Protein AF-A0ABD3G158-F1 (afdb_monomer_lite)

pLDDT: mean 76.37, std 16.85, range [34.81, 96.62]

Secondary structure (DSSP, 8-state):
-HHHHHHHHHHHHHHHHHHHHHHHHHHHHHHHHHHHHHHHHHHHHHHHHHHHHHHHHHHHHHHHHHHHHHHHHHH---SS--------------HHHHHHHHHHHHHHHHHHHHHHHHHHHHHHHHHHHHHTTTTTSPSSSEEEEEEE-SSSS--EEEEEEE---SS-HHHHHHHHHHHHT-GGGSEEEEEETT-S-TTT--EEEEEPP---TT-

Foldseek 3Di:
DVVVVVVVVVVVVVVVVVVVVVVVVVVVVVVVVVVVVVVVVVVVVVVVVVVVVVVVVVVVVVVVVVVVVVVVLVPPDDPDDDDDDDDDDDDPDDPVVVVVVVVVVVLVVVVVVVVVCVVVVVVVVVVVCVVVVVVVDDAAWDKDWDFDDDPPDDTDIDIDTDHDDPDDPVVVLVVVVVVVVDPVVFAPKDWDDPDPCPPNDTDIDGDDDDDDPVD

Radius of gyration: 40.44 Å; chains: 1; bounding box: 60×106×121 Å

Sequence (215 aa):
MERELTQRVQELIDSRQGAKTSVRTDLTLSKSFWQDLAAQQQEHRRSSEEEQKRLIAAVQSQTLYIDNLCNVLRVQPESFTSDTSPTRCTSVQPRDNLKWLRLKTSDASLYKEYLKEVNDSYARVDQVFAECGMNVMPSGAASSLRRLNSDGGMEYIQYVHKILQPFSFEDTCRNVWETAKLPHRHIDREVYEAVSDWGNSIAFKFRIKKTLATG

Organism: NCBI:txid2107226

Structure (mmCIF, N/CA/C/O backbone):
data_AF-A0ABD3G158-F1
#
_entry.id   AF-A0ABD3G158-F1
#
loop_
_atom_site.group_PDB
_atom_site.id
_atom_site.type_symbol
_atom_site.label_atom_id
_atom_site.label_alt_id
_atom_site.label_comp_id
_atom_site.label_asym_id
_atom_site.label_entity_id
_atom_site.label_seq_id
_atom_site.pdbx_PDB_ins_code
_atom_site.Cartn_x
_atom_site.Cartn_y
_atom_site.Cartn_z
_atom_site.occupancy
_atom_site.B_iso_or_equiv
_atom_site.auth_seq_id
_atom_site.auth_comp_id
_atom_site.auth_asym_id
_atom_site.auth_atom_id
_atom_site.pdbx_PDB_model_num
ATOM 1 N N . MET A 1 1 ? -9.614 63.254 81.512 1.00 53.41 1 MET A N 1
ATOM 2 C CA . MET A 1 1 ? -8.726 62.082 81.388 1.00 53.41 1 MET A CA 1
ATOM 3 C C . MET A 1 1 ? -9.514 60.772 81.311 1.00 53.41 1 MET A C 1
ATOM 5 O O . MET A 1 1 ? -9.293 60.024 80.374 1.00 53.41 1 MET A O 1
ATOM 9 N N . GLU A 1 2 ? -10.490 60.509 82.192 1.00 57.28 2 GLU A N 1
ATOM 10 C CA . GLU A 1 2 ? -11.287 59.2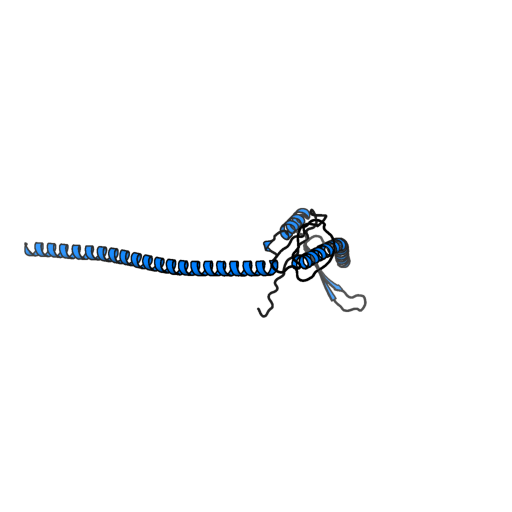60 82.126 1.00 57.28 2 GLU A CA 1
ATOM 11 C C . GLU A 1 2 ? -12.150 59.116 80.859 1.00 57.28 2 GLU A C 1
ATOM 13 O O . GLU A 1 2 ? -12.211 58.031 80.290 1.00 57.28 2 GLU A O 1
ATOM 18 N N . ARG A 1 3 ? -12.750 60.208 80.355 1.00 64.69 3 ARG A N 1
ATOM 19 C CA . ARG A 1 3 ? -13.607 60.160 79.151 1.00 64.69 3 ARG A CA 1
ATOM 20 C C . ARG A 1 3 ? -12.861 59.756 77.872 1.00 64.69 3 ARG A C 1
ATOM 22 O O . ARG A 1 3 ? -13.403 59.006 77.065 1.00 64.69 3 ARG A O 1
ATOM 29 N N . GLU A 1 4 ? -11.618 60.205 77.707 1.00 71.00 4 GLU A N 1
ATOM 30 C CA . GLU A 1 4 ? -10.781 59.841 76.550 1.00 71.00 4 GLU A CA 1
ATOM 31 C C . GLU A 1 4 ? -10.350 58.373 76.597 1.00 71.00 4 GLU A C 1
ATOM 33 O O . GLU A 1 4 ? -10.292 57.706 75.566 1.00 71.00 4 GLU A O 1
ATOM 38 N N . LEU A 1 5 ? -10.092 57.848 77.798 1.00 69.06 5 LEU A N 1
ATOM 39 C CA . LEU A 1 5 ? -9.731 56.445 77.988 1.00 69.06 5 LEU A CA 1
ATOM 40 C C . LEU A 1 5 ? -10.908 55.525 77.660 1.00 69.06 5 LEU A C 1
ATOM 42 O O . LEU A 1 5 ? -10.727 54.544 76.941 1.00 69.06 5 LEU A O 1
ATOM 46 N N . THR A 1 6 ? -12.123 55.868 78.095 1.00 79.38 6 THR A N 1
ATOM 47 C CA . THR A 1 6 ? -13.327 55.111 77.717 1.00 79.38 6 THR A CA 1
ATOM 48 C C . THR A 1 6 ? -13.606 55.163 76.217 1.00 79.38 6 THR A C 1
ATOM 50 O O . THR A 1 6 ? -13.984 54.147 75.642 1.00 79.38 6 THR A O 1
ATOM 53 N N . GLN A 1 7 ? -13.357 56.301 75.560 1.00 81.06 7 GLN A N 1
ATOM 54 C CA . GLN A 1 7 ? -13.555 56.430 74.115 1.00 81.06 7 GLN A CA 1
ATOM 55 C C . GLN A 1 7 ? -12.572 55.555 73.324 1.00 81.06 7 GLN A C 1
ATOM 57 O O . GLN A 1 7 ? -12.985 54.822 72.430 1.00 81.06 7 GLN A O 1
ATOM 62 N N . ARG A 1 8 ? -11.288 55.540 73.709 1.00 75.31 8 ARG A N 1
ATOM 63 C CA . ARG A 1 8 ? -10.284 54.685 73.054 1.00 75.31 8 ARG A CA 1
ATOM 64 C C . ARG A 1 8 ? -10.494 53.198 73.298 1.00 75.31 8 ARG A C 1
ATOM 66 O O . ARG A 1 8 ? -10.218 52.388 72.416 1.00 75.31 8 ARG A O 1
ATOM 73 N N . VAL A 1 9 ? -10.981 52.824 74.479 1.00 77.31 9 VAL A N 1
ATOM 74 C CA . VAL A 1 9 ? -11.344 51.429 74.757 1.00 77.31 9 VAL A CA 1
ATOM 75 C C . VAL A 1 9 ? -12.528 51.005 73.887 1.00 77.31 9 VAL A C 1
ATOM 77 O O . VAL A 1 9 ? -12.491 49.907 73.334 1.00 77.31 9 VAL A O 1
ATOM 80 N N . GLN A 1 10 ? -13.524 51.874 73.693 1.00 79.19 10 GLN A N 1
ATOM 81 C CA . GLN A 1 10 ? -14.670 51.571 72.837 1.00 79.19 10 GLN A CA 1
ATOM 82 C C . GLN A 1 10 ? -14.268 51.430 71.358 1.00 79.19 10 GLN A C 1
ATOM 84 O O . GLN A 1 10 ? -14.601 50.426 70.736 1.00 79.19 10 GLN A O 1
ATOM 89 N N . GLU A 1 11 ? -13.446 52.340 70.827 1.00 77.12 11 GLU A N 1
ATOM 90 C CA . GLU A 1 11 ? -12.925 52.251 69.450 1.00 77.12 11 GLU A CA 1
ATOM 91 C C . GLU A 1 11 ? -12.114 50.965 69.201 1.00 77.12 11 GLU A C 1
ATOM 93 O O . GLU A 1 11 ? -12.220 50.340 68.141 1.00 77.12 11 GLU A O 1
ATOM 98 N N . LEU A 1 12 ? -11.326 50.520 70.188 1.00 73.44 12 LEU A N 1
ATOM 99 C CA . LEU A 1 12 ? -10.569 49.267 70.099 1.00 73.44 12 LEU A CA 1
ATOM 100 C C . LEU A 1 12 ? -11.470 48.026 70.149 1.00 73.44 12 LEU A C 1
ATOM 102 O O . LEU A 1 12 ? -11.167 47.022 69.497 1.00 73.44 12 LEU A O 1
ATOM 106 N N . ILE A 1 13 ? -12.568 48.073 70.907 1.00 74.81 13 ILE A N 1
ATOM 107 C CA . ILE A 1 13 ? -13.558 46.990 70.959 1.00 74.81 13 ILE A CA 1
ATOM 108 C C . ILE A 1 13 ? -14.296 46.886 69.620 1.00 74.81 13 ILE A C 1
ATOM 110 O O . ILE A 1 13 ? -14.388 45.782 69.072 1.00 74.81 13 ILE A O 1
ATOM 114 N N . ASP A 1 14 ? -14.722 48.017 69.059 1.00 70.12 14 ASP A N 1
ATOM 115 C CA . ASP A 1 14 ? -15.466 48.077 67.799 1.00 70.12 14 ASP A CA 1
ATOM 116 C C . ASP A 1 14 ? -14.586 47.631 66.611 1.00 70.12 14 ASP A C 1
ATOM 118 O O . ASP A 1 14 ? -14.995 46.793 65.801 1.00 70.12 14 ASP A O 1
ATOM 122 N N . SER A 1 15 ? -13.319 48.065 66.567 1.00 63.59 15 SER A N 1
ATOM 123 C CA . SER A 1 15 ? -12.333 47.630 65.560 1.00 63.59 15 SER A CA 1
ATOM 124 C C . SER A 1 15 ? -12.040 46.121 65.634 1.00 63.59 15 SER A C 1
ATOM 126 O O . SER A 1 15 ? -11.995 45.416 64.618 1.00 63.59 15 SER A O 1
ATOM 128 N N . ARG A 1 16 ? -11.926 45.568 66.850 1.00 63.56 16 ARG A N 1
ATOM 129 C CA . ARG A 1 16 ? -11.689 44.130 67.064 1.00 63.56 16 ARG A CA 1
ATOM 130 C C . ARG A 1 16 ? -12.906 43.273 66.706 1.00 63.56 16 ARG A C 1
ATOM 132 O O . ARG A 1 16 ? -12.726 42.136 66.260 1.00 63.56 16 ARG A O 1
ATOM 139 N N . GLN A 1 17 ? -14.125 43.770 66.915 1.00 62.84 17 GLN A N 1
ATOM 140 C CA . GLN A 1 17 ? -15.354 43.070 66.529 1.00 62.84 17 GLN A CA 1
ATOM 141 C C . GLN A 1 17 ? -15.576 43.101 65.011 1.00 62.84 17 GLN A C 1
ATOM 143 O O . GLN A 1 17 ? -15.921 42.057 64.450 1.00 62.84 17 GLN A O 1
ATOM 148 N N . GLY A 1 18 ? -15.279 44.219 64.337 1.00 58.66 18 GLY A N 1
ATOM 149 C CA . GLY A 1 18 ? -15.337 44.345 62.873 1.00 58.66 18 GLY A CA 1
ATOM 150 C C . GLY A 1 18 ? -14.325 43.458 62.130 1.00 58.66 18 GLY A C 1
ATOM 151 O O . GLY A 1 18 ? -14.670 42.771 61.168 1.00 58.66 18 GLY A O 1
ATOM 152 N N . ALA A 1 19 ? -13.082 43.367 62.617 1.00 55.94 19 ALA A N 1
ATOM 153 C CA . ALA A 1 19 ? -12.057 42.519 61.993 1.00 55.94 19 ALA A CA 1
ATOM 154 C C . ALA A 1 19 ? -12.346 41.010 62.148 1.00 55.94 19 ALA A C 1
ATOM 156 O O . ALA A 1 19 ? -12.113 40.221 61.232 1.00 55.94 19 ALA A O 1
ATOM 157 N N . LYS A 1 20 ? -12.896 40.588 63.296 1.00 54.38 20 LYS A N 1
ATOM 158 C CA . LYS A 1 20 ? -13.243 39.176 63.550 1.00 54.38 20 LYS A CA 1
ATOM 159 C C . LYS A 1 20 ? -14.497 38.713 62.809 1.00 54.38 20 LYS A C 1
ATOM 161 O O . LYS A 1 20 ? -14.610 37.523 62.519 1.00 54.38 20 LYS A O 1
ATOM 166 N N . THR A 1 21 ? -15.438 39.612 62.528 1.00 56.03 21 THR A N 1
ATOM 167 C CA . THR A 1 21 ? -16.643 39.297 61.743 1.00 56.03 21 THR A CA 1
ATOM 168 C C . THR A 1 21 ? -16.316 39.127 60.262 1.00 56.03 21 THR A C 1
ATOM 170 O O . THR A 1 21 ? -16.821 38.185 59.656 1.00 56.03 21 THR A O 1
ATOM 173 N N . SER A 1 22 ? -15.399 39.925 59.705 1.00 58.31 22 SER A N 1
ATOM 174 C CA . SER A 1 22 ? -14.919 39.763 58.321 1.00 58.31 22 SER A CA 1
ATOM 175 C C . SER A 1 22 ? -14.236 38.402 58.082 1.00 58.31 22 SER A C 1
ATOM 177 O O . SER A 1 22 ? -14.650 37.636 57.220 1.00 58.31 22 SER A O 1
ATOM 179 N N . VAL A 1 23 ? -13.288 37.997 58.936 1.00 58.28 23 VAL A N 1
ATOM 180 C CA . VAL A 1 23 ? -12.611 36.686 58.790 1.00 58.28 23 VAL A CA 1
ATOM 181 C C . VAL A 1 23 ? -13.569 35.505 59.007 1.00 58.28 23 VAL A C 1
ATOM 183 O O . VAL A 1 23 ? -13.456 34.475 58.345 1.00 58.28 23 VAL A O 1
ATOM 186 N N . ARG A 1 24 ? -14.543 35.634 59.923 1.00 58.34 24 ARG A N 1
ATOM 187 C CA . ARG A 1 24 ? -15.579 34.605 60.118 1.00 58.34 24 ARG A CA 1
ATOM 188 C C . ARG A 1 24 ? -16.510 34.489 58.919 1.00 58.34 24 ARG A C 1
ATOM 190 O O . ARG A 1 24 ? -16.852 33.366 58.569 1.00 58.34 24 ARG A O 1
ATOM 197 N N . THR A 1 25 ? -16.911 35.612 58.328 1.00 60.16 25 THR A N 1
ATOM 198 C CA . THR A 1 25 ? -17.798 35.625 57.160 1.00 60.16 25 THR A CA 1
ATOM 199 C C . THR A 1 25 ? -17.103 35.026 55.943 1.00 60.16 25 THR A C 1
ATOM 201 O O . THR A 1 25 ? -17.682 34.148 55.312 1.00 60.16 25 THR A O 1
ATOM 204 N N . ASP A 1 26 ? -15.837 35.364 55.701 1.00 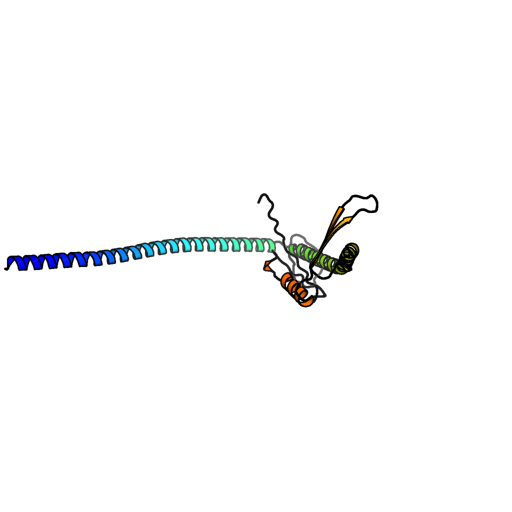61.22 26 ASP A N 1
ATOM 205 C CA . ASP A 1 26 ? -15.032 34.804 54.606 1.00 61.22 26 ASP A CA 1
ATOM 206 C C . ASP A 1 26 ? -14.821 33.280 54.751 1.00 61.22 26 ASP A C 1
ATOM 208 O O . ASP A 1 26 ? -15.017 32.505 53.814 1.00 61.22 26 ASP A O 1
ATOM 212 N N . LEU A 1 27 ? -14.560 32.800 55.976 1.00 61.44 27 LEU A N 1
ATOM 213 C CA . LEU A 1 27 ? -14.455 31.363 56.254 1.00 61.44 27 LEU A CA 1
ATOM 214 C C . LEU A 1 27 ? -15.802 30.630 56.094 1.00 61.44 27 LEU A C 1
ATOM 216 O O . LEU A 1 27 ? -15.839 29.502 55.601 1.00 61.44 27 LEU A O 1
ATOM 220 N N . THR A 1 28 ? -16.918 31.245 56.505 1.00 65.62 28 THR A N 1
ATOM 221 C CA . THR A 1 28 ? -18.255 30.661 56.303 1.00 65.62 28 THR A CA 1
ATOM 222 C C . THR A 1 28 ? -18.676 30.659 54.838 1.00 65.62 28 THR A C 1
ATOM 224 O O . THR A 1 28 ? -19.269 29.672 54.412 1.00 65.62 28 THR A O 1
ATOM 227 N N . LEU A 1 29 ? -18.320 31.696 54.071 1.00 69.75 29 LEU A N 1
ATOM 228 C CA . LEU A 1 29 ? -18.567 31.789 52.629 1.00 69.75 29 LEU A CA 1
ATOM 229 C C . LEU A 1 29 ? -17.734 30.758 51.857 1.00 69.75 29 LEU A C 1
ATOM 231 O O . LEU A 1 29 ? -18.247 30.085 50.967 1.00 69.75 29 LEU A O 1
ATOM 235 N N . SER A 1 30 ? -16.473 30.561 52.253 1.00 75.31 30 SER A N 1
ATOM 236 C CA . SER A 1 30 ? -15.611 29.501 51.720 1.00 75.31 30 SER A CA 1
ATOM 237 C C . SER A 1 30 ? -16.177 28.108 52.023 1.00 75.31 30 SER A C 1
ATOM 239 O O . SER A 1 30 ? -16.260 27.257 51.137 1.00 75.31 30 SER A O 1
ATOM 241 N N . LYS A 1 31 ? -16.661 27.871 53.250 1.00 80.75 31 LYS A N 1
ATOM 242 C CA . LYS A 1 31 ? -17.283 26.591 53.621 1.00 80.75 31 LYS A CA 1
ATOM 243 C C . LYS A 1 31 ? -18.574 26.315 52.843 1.00 80.75 31 LYS A C 1
ATOM 245 O O . LYS A 1 31 ? -18.742 25.190 52.378 1.00 80.75 31 LYS A O 1
ATOM 250 N N . SER A 1 32 ? -19.467 27.300 52.698 1.00 81.44 32 SER A N 1
ATOM 251 C CA . SER A 1 32 ? -20.697 27.130 51.910 1.00 81.44 32 SER A CA 1
ATOM 252 C C . SER A 1 32 ? -20.388 26.892 50.434 1.00 81.44 32 SER A C 1
ATOM 254 O O . SER A 1 32 ? -20.961 25.986 49.845 1.00 81.44 32 SER A O 1
ATOM 256 N N . PHE A 1 33 ? -19.403 27.598 49.870 1.00 86.25 33 PHE A N 1
ATOM 257 C CA . PHE A 1 33 ? -18.976 27.402 48.483 1.00 86.25 33 PHE A CA 1
ATOM 258 C C . PHE A 1 33 ? -18.505 25.965 48.205 1.00 86.25 33 PHE A C 1
ATOM 260 O O . PHE A 1 33 ? -18.948 25.336 47.245 1.00 86.25 33 PHE A O 1
ATOM 267 N N . TRP A 1 34 ? -17.641 25.408 49.062 1.00 85.88 34 TRP A N 1
ATOM 268 C CA . TRP A 1 34 ? -17.181 24.023 48.904 1.00 85.88 34 TRP A CA 1
ATOM 269 C C . TRP A 1 34 ? -18.287 22.996 49.155 1.00 85.88 34 TRP A C 1
ATOM 271 O O . TRP A 1 34 ? -18.286 21.937 48.528 1.00 85.88 34 TRP A O 1
ATOM 281 N N . GLN A 1 35 ? -19.232 23.298 50.047 1.00 91.06 35 GLN A N 1
ATOM 282 C CA . GLN A 1 35 ? -20.390 22.445 50.295 1.00 91.06 35 GLN A CA 1
ATOM 283 C C . GLN A 1 35 ? -21.323 22.396 49.076 1.00 91.06 35 GLN A C 1
ATOM 285 O O . GLN A 1 35 ? -21.742 21.306 48.683 1.00 91.06 35 GLN A O 1
ATOM 290 N N . ASP A 1 36 ? -21.574 23.539 48.438 1.00 89.38 36 ASP A N 1
ATOM 291 C CA . ASP A 1 36 ? -22.377 23.632 47.217 1.00 89.38 36 ASP A CA 1
ATOM 292 C C . ASP A 1 36 ? -21.685 22.929 46.041 1.00 89.38 36 ASP A C 1
ATOM 294 O O . ASP A 1 36 ? -22.311 22.148 45.322 1.00 89.38 36 ASP A O 1
ATOM 298 N N . LEU A 1 37 ? -20.367 23.113 45.890 1.00 91.38 37 LEU A N 1
ATOM 299 C CA . LEU A 1 37 ? -19.592 22.423 44.857 1.00 91.38 37 LEU A CA 1
ATOM 300 C C . LEU A 1 37 ? -19.588 20.900 45.063 1.00 91.38 37 LEU A C 1
ATOM 302 O O . LEU A 1 37 ? -19.727 20.144 44.101 1.00 91.38 37 LEU A O 1
ATOM 306 N N . ALA A 1 38 ? -19.459 20.433 46.308 1.00 92.06 38 ALA A N 1
ATOM 307 C CA . ALA A 1 38 ? -19.527 19.010 46.630 1.00 92.06 38 ALA A CA 1
ATOM 308 C C . ALA A 1 38 ? -20.917 18.425 46.329 1.00 92.06 38 ALA A C 1
ATOM 310 O O . ALA A 1 38 ? -21.007 17.329 45.770 1.00 92.06 38 ALA A O 1
ATOM 311 N N . ALA A 1 39 ? -21.990 19.162 46.635 1.00 93.12 39 ALA A N 1
ATOM 312 C CA . ALA A 1 39 ? -23.356 18.766 46.299 1.00 93.12 39 ALA A CA 1
ATOM 313 C C . ALA A 1 39 ? -23.563 18.683 44.776 1.00 93.12 39 ALA A C 1
ATOM 315 O O . ALA A 1 39 ? -24.103 17.695 44.276 1.00 93.12 39 ALA A O 1
ATOM 316 N N . GLN A 1 40 ? -23.054 19.661 44.022 1.00 93.19 40 GLN A N 1
ATOM 317 C CA . GLN A 1 40 ? -23.117 19.659 42.561 1.00 93.19 40 GLN A CA 1
ATOM 318 C C . GLN A 1 40 ? -22.355 18.470 41.953 1.00 93.19 40 GLN A C 1
ATOM 320 O O . GLN A 1 40 ? -22.865 17.787 41.064 1.00 93.19 40 GLN A O 1
ATOM 325 N N . GLN A 1 41 ? -21.148 18.180 42.445 1.00 92.12 41 GLN A N 1
ATOM 326 C CA . GLN A 1 41 ? -20.370 17.024 41.991 1.00 92.12 41 GLN A CA 1
ATOM 327 C C . GLN A 1 41 ? -21.058 15.696 42.319 1.00 92.12 41 GLN A C 1
ATOM 329 O O . GLN A 1 41 ? -21.002 14.759 41.519 1.00 92.12 41 GLN A O 1
ATOM 334 N N . GLN A 1 42 ? -21.713 15.602 43.479 1.00 93.56 42 GLN A N 1
ATOM 335 C CA . GLN A 1 42 ? -22.479 14.419 43.857 1.00 93.56 42 GLN A CA 1
ATOM 336 C C . GLN A 1 42 ? -23.660 14.188 42.906 1.00 93.56 42 GLN A C 1
ATOM 338 O O . GLN A 1 42 ? -23.890 13.049 42.499 1.00 93.56 42 GLN A O 1
ATOM 343 N N . GLU A 1 43 ? -24.369 15.245 42.510 1.00 95.56 43 GLU A N 1
ATOM 344 C CA . GLU A 1 43 ? -25.495 15.142 41.577 1.00 95.56 43 GLU A CA 1
ATOM 345 C C . GLU A 1 43 ? -25.042 14.744 40.164 1.00 95.56 43 GLU A C 1
ATOM 347 O O . GLU A 1 43 ? -25.611 13.837 39.552 1.00 95.56 43 GLU A O 1
ATOM 352 N N . HIS A 1 44 ? -23.946 15.335 39.674 1.00 93.50 44 HIS A N 1
ATOM 353 C CA . HIS A 1 44 ? -23.336 14.933 38.402 1.00 93.50 44 HIS A CA 1
ATOM 354 C C . HIS A 1 44 ? -22.899 13.466 38.404 1.00 93.50 44 HIS A C 1
ATOM 356 O O . HIS A 1 44 ? -23.110 12.749 37.419 1.00 93.50 44 HIS A O 1
ATOM 362 N N . ARG A 1 45 ? -22.308 13.001 39.512 1.00 94.62 45 ARG A N 1
ATOM 363 C CA . ARG A 1 45 ? -21.926 11.596 39.669 1.00 94.62 45 ARG A CA 1
ATOM 364 C C . ARG A 1 45 ? -23.153 10.692 39.630 1.00 94.62 45 ARG A C 1
ATOM 366 O O . ARG A 1 45 ? -23.147 9.727 38.875 1.00 94.62 45 ARG A O 1
ATOM 373 N N . ARG A 1 46 ? -24.211 11.028 40.376 1.00 96.00 46 ARG A N 1
ATOM 374 C CA . ARG A 1 46 ? -25.464 10.258 40.394 1.00 96.00 46 ARG A CA 1
ATOM 375 C C . ARG A 1 46 ? -26.072 10.146 38.996 1.00 96.00 46 ARG A C 1
ATOM 377 O O . ARG A 1 46 ? -26.387 9.042 38.566 1.00 96.00 46 ARG A O 1
ATOM 384 N N . SER A 1 47 ? -26.153 11.260 38.271 1.00 92.94 47 SER A N 1
ATOM 385 C CA . SER A 1 47 ? -26.666 11.285 36.895 1.00 92.94 47 SER A CA 1
ATOM 386 C C . SER A 1 47 ? -25.854 10.374 35.964 1.00 92.94 47 SER A C 1
ATOM 388 O O . SER A 1 47 ? -26.420 9.585 35.210 1.00 92.94 47 SER A O 1
ATOM 390 N N . SER A 1 48 ? -24.522 10.420 36.072 1.00 90.88 48 SER A N 1
ATOM 391 C CA . SER A 1 48 ? -23.621 9.583 35.265 1.00 90.88 48 SER A CA 1
ATOM 392 C C . SER A 1 48 ? -23.749 8.093 35.608 1.00 90.88 48 SER A C 1
ATOM 394 O O . SER A 1 48 ? -23.756 7.242 34.721 1.00 90.88 48 SER A O 1
ATOM 396 N N . GLU A 1 49 ? -23.884 7.757 36.894 1.00 95.75 49 GLU A N 1
ATOM 397 C CA . GLU A 1 49 ? -24.073 6.377 37.357 1.00 95.75 49 GLU A CA 1
ATOM 398 C C . GLU A 1 49 ? -25.424 5.797 36.912 1.00 95.75 49 GLU A C 1
ATOM 400 O O . GLU A 1 49 ? -25.515 4.614 36.575 1.00 95.75 49 GLU A O 1
ATOM 405 N N . GLU A 1 50 ? -26.483 6.608 36.893 1.00 96.56 50 GLU A N 1
ATOM 406 C CA . GLU A 1 50 ? -27.789 6.203 36.369 1.00 96.56 50 GLU A CA 1
ATOM 407 C C . GLU A 1 50 ? -27.739 5.927 34.864 1.00 96.56 50 GLU A C 1
ATOM 409 O O . GLU A 1 50 ? -28.265 4.907 34.407 1.00 96.56 50 GLU A O 1
ATOM 414 N N . GLU A 1 51 ? -27.068 6.784 34.094 1.00 93.81 51 GLU A N 1
ATOM 415 C CA . GLU A 1 51 ? -26.873 6.573 32.659 1.00 93.81 51 GLU A CA 1
ATOM 416 C C . GLU A 1 51 ? -26.028 5.325 32.381 1.00 93.81 51 GLU A C 1
ATOM 418 O O . GLU A 1 51 ? -26.413 4.485 31.565 1.00 93.81 51 GLU A O 1
ATOM 423 N N . GLN A 1 52 ? -24.942 5.123 33.132 1.00 95.44 52 GLN A N 1
ATOM 424 C CA . GLN A 1 52 ? -24.123 3.917 33.033 1.00 95.44 52 GLN A CA 1
ATOM 425 C C . GLN A 1 52 ? -24.948 2.649 33.297 1.00 95.44 52 GLN A C 1
ATOM 427 O O . GLN A 1 52 ? -24.842 1.679 32.544 1.00 95.44 52 GLN A O 1
ATOM 432 N N . LYS A 1 53 ? -25.805 2.645 34.328 1.00 96.06 53 LYS A N 1
ATOM 433 C CA . LYS A 1 53 ? -26.701 1.511 34.614 1.00 96.06 53 LYS A CA 1
ATOM 434 C C . LYS A 1 53 ? -27.666 1.243 33.457 1.00 96.06 53 LYS A C 1
ATOM 436 O O . LYS A 1 53 ? -27.858 0.082 33.095 1.00 96.06 53 LYS A O 1
ATOM 441 N N . ARG A 1 54 ? -28.235 2.290 32.845 1.00 95.88 54 ARG A N 1
ATOM 442 C CA . ARG A 1 54 ? -29.112 2.153 31.666 1.00 95.88 54 ARG A CA 1
ATOM 443 C C . ARG A 1 54 ? -28.368 1.562 30.471 1.00 95.88 54 ARG A C 1
ATOM 445 O O . ARG A 1 54 ? -28.892 0.655 29.828 1.00 95.88 54 ARG A O 1
ATOM 452 N N . LEU A 1 55 ? -27.147 2.025 30.200 1.00 95.81 55 LEU A N 1
ATOM 453 C CA . LEU A 1 55 ? -26.323 1.512 29.103 1.00 95.81 55 LEU A CA 1
ATOM 454 C C . LEU A 1 55 ? -25.944 0.044 29.312 1.00 95.81 55 LEU A C 1
ATOM 456 O O . LEU A 1 55 ? -26.066 -0.754 28.386 1.00 95.81 55 LEU A O 1
ATOM 460 N N . ILE A 1 56 ? -25.553 -0.342 30.530 1.00 96.62 56 ILE A N 1
ATOM 461 C CA . ILE A 1 56 ? -25.243 -1.742 30.855 1.00 96.62 56 ILE A CA 1
ATOM 462 C C . ILE A 1 56 ? -26.475 -2.630 30.645 1.00 96.62 56 ILE A C 1
ATOM 464 O O . ILE A 1 56 ? -26.363 -3.678 30.011 1.00 96.62 56 ILE A O 1
ATOM 468 N N . ALA A 1 57 ? -27.653 -2.203 31.108 1.00 95.56 57 ALA A N 1
ATOM 469 C CA . ALA A 1 57 ? -28.894 -2.947 30.895 1.00 95.56 57 ALA A CA 1
ATOM 470 C C . ALA A 1 57 ? -29.240 -3.081 29.399 1.00 95.56 57 ALA A C 1
ATOM 472 O O . ALA A 1 57 ? -29.627 -4.159 28.944 1.00 95.56 57 ALA A O 1
ATOM 473 N N . ALA A 1 58 ? -29.041 -2.020 28.609 1.00 94.12 58 ALA A N 1
ATOM 474 C CA . ALA A 1 58 ? -29.241 -2.057 27.163 1.00 94.12 58 ALA A CA 1
ATOM 475 C C . ALA A 1 58 ? -28.286 -3.054 26.482 1.00 94.12 58 ALA A C 1
ATOM 477 O O . ALA A 1 58 ? -28.737 -3.899 25.707 1.00 94.12 58 ALA A O 1
ATOM 478 N N . VAL A 1 59 ? -26.994 -3.035 26.824 1.00 95.38 59 VAL A N 1
ATOM 479 C CA . VAL A 1 59 ? -25.997 -3.986 26.297 1.00 95.38 59 VAL A CA 1
ATOM 480 C C . VAL A 1 59 ? -26.332 -5.424 26.691 1.00 95.38 59 VAL A C 1
ATOM 482 O O . VAL A 1 59 ? -26.239 -6.325 25.856 1.00 95.38 59 VAL A O 1
ATOM 485 N N . GLN A 1 60 ? -26.775 -5.656 27.928 1.00 94.88 60 GLN A N 1
ATOM 486 C CA . GLN A 1 60 ? -27.217 -6.979 28.377 1.00 94.88 60 GLN A CA 1
ATOM 487 C C . GLN A 1 60 ? -28.437 -7.459 27.581 1.00 94.88 60 GLN A C 1
ATOM 489 O O . GLN A 1 60 ? -28.446 -8.594 27.110 1.00 94.88 60 GLN A O 1
ATOM 494 N N . SER A 1 61 ? -29.426 -6.590 27.350 1.00 91.12 61 SER A N 1
ATOM 495 C CA . SER A 1 61 ? -30.605 -6.928 26.542 1.00 91.12 61 SER A CA 1
ATOM 496 C C . SER A 1 61 ? -30.246 -7.266 25.089 1.00 91.12 61 SER A C 1
ATOM 498 O O . SER A 1 61 ? -30.759 -8.239 24.538 1.00 91.12 61 SER A O 1
ATOM 500 N N . GLN A 1 62 ? -29.308 -6.525 24.488 1.00 91.38 62 GLN A N 1
ATOM 501 C CA . GLN A 1 62 ? -28.825 -6.795 23.134 1.00 91.38 62 GLN A CA 1
ATOM 502 C C . GLN A 1 62 ? -28.025 -8.095 23.073 1.00 91.38 62 GLN A C 1
ATOM 504 O O . GLN A 1 62 ? -28.208 -8.876 22.145 1.00 91.38 62 GLN A O 1
ATOM 509 N N . THR A 1 63 ? -27.191 -8.364 24.079 1.00 91.62 63 THR A N 1
ATOM 510 C CA . THR A 1 63 ? -26.454 -9.630 24.194 1.00 91.62 63 THR A CA 1
ATOM 511 C C . THR A 1 63 ? -27.416 -10.817 24.261 1.00 91.62 63 THR A C 1
ATOM 513 O O . THR A 1 63 ? -27.247 -11.775 23.513 1.00 91.62 63 THR A O 1
ATOM 516 N N . LEU A 1 64 ? -28.469 -10.730 25.082 1.00 91.56 64 LEU A N 1
ATOM 517 C CA . LEU A 1 64 ? -29.508 -11.763 25.176 1.00 91.56 64 LEU A CA 1
ATOM 518 C C . LEU A 1 64 ? -30.277 -11.938 23.859 1.00 91.56 64 LEU A C 1
ATOM 520 O O . LEU A 1 64 ? -30.586 -13.059 23.466 1.00 91.56 64 LEU A O 1
ATOM 524 N N . TYR A 1 65 ? -30.577 -10.844 23.158 1.00 87.56 65 TYR A N 1
ATOM 525 C CA . TYR A 1 65 ? -31.238 -10.899 21.855 1.00 87.56 65 TYR A CA 1
ATOM 526 C C . TYR A 1 65 ? -30.368 -11.583 20.791 1.00 87.56 65 TYR A C 1
ATOM 528 O O . TYR A 1 65 ? -30.856 -12.437 20.050 1.00 87.56 65 TYR A O 1
ATOM 536 N N . ILE A 1 66 ? -29.074 -11.251 20.743 1.00 88.62 66 ILE A N 1
ATOM 537 C CA . ILE A 1 66 ? -28.104 -11.889 19.846 1.00 88.62 66 ILE A CA 1
ATOM 538 C C . ILE A 1 66 ? -27.970 -13.377 20.177 1.00 88.62 66 ILE A C 1
ATOM 540 O O . ILE A 1 66 ? -27.974 -14.198 19.262 1.00 88.62 66 ILE A O 1
ATOM 544 N N . ASP A 1 67 ? -27.893 -13.738 21.458 1.00 89.31 67 ASP A N 1
ATOM 545 C CA . ASP A 1 67 ? -27.797 -15.138 21.875 1.00 89.31 67 ASP A CA 1
ATOM 546 C C . ASP A 1 67 ? -29.059 -15.927 21.493 1.00 89.31 67 ASP A C 1
ATOM 548 O O . ASP A 1 67 ? -28.970 -17.006 20.909 1.00 89.31 67 ASP A O 1
ATOM 552 N N . ASN A 1 68 ? -30.245 -15.344 21.685 1.00 85.31 68 ASN A N 1
ATOM 553 C CA . ASN A 1 68 ? -31.505 -15.938 21.237 1.00 85.31 68 ASN A CA 1
ATOM 554 C C . ASN A 1 68 ? -31.562 -16.127 19.716 1.00 85.31 68 ASN A C 1
ATOM 556 O O . ASN A 1 68 ? -31.976 -17.190 19.258 1.00 85.31 68 ASN A O 1
ATOM 560 N N . LEU A 1 69 ? -31.119 -15.146 18.923 1.00 81.50 69 LEU A N 1
ATOM 561 C CA . LEU A 1 69 ? -31.022 -15.298 17.466 1.00 81.50 69 LEU A CA 1
ATOM 562 C C . LEU A 1 69 ? -30.052 -16.420 17.085 1.00 81.50 69 LEU A C 1
ATOM 564 O O . LEU A 1 69 ? -30.386 -17.267 16.257 1.00 81.50 69 LEU A O 1
ATOM 568 N N . CYS A 1 70 ? -28.879 -16.469 17.717 1.00 76.94 70 CYS A N 1
ATOM 569 C CA . CYS A 1 70 ? -27.915 -17.549 17.531 1.00 76.94 70 CYS A CA 1
ATOM 570 C C . CYS A 1 70 ? -28.517 -18.917 17.884 1.00 76.94 70 CYS A C 1
ATOM 572 O O . CYS A 1 70 ? -28.277 -19.887 17.167 1.00 76.94 70 CYS A O 1
ATOM 574 N N . ASN A 1 71 ? -29.323 -19.002 18.943 1.00 77.44 71 ASN A N 1
ATOM 575 C CA . ASN A 1 71 ? -29.992 -20.231 19.361 1.00 77.44 71 ASN A CA 1
ATOM 576 C C . ASN A 1 71 ? -31.101 -20.645 18.384 1.00 77.44 71 ASN A C 1
ATOM 578 O O . ASN A 1 71 ? -31.148 -21.809 18.001 1.00 77.44 71 ASN A O 1
ATOM 582 N N . VAL A 1 72 ? -31.930 -19.719 17.891 1.00 75.88 72 VAL A N 1
ATOM 583 C CA . VAL A 1 72 ? -32.941 -20.011 16.854 1.00 75.88 72 VAL A CA 1
ATOM 584 C C . VAL A 1 72 ? -32.280 -20.517 15.567 1.00 75.88 72 VAL A C 1
ATOM 586 O O . VAL A 1 72 ? -32.726 -21.510 14.997 1.00 75.88 72 VAL A O 1
ATOM 589 N N . LEU A 1 73 ? -31.170 -19.900 15.149 1.00 68.56 73 LEU A N 1
ATOM 590 C CA . LEU A 1 73 ? -30.399 -20.344 13.982 1.00 68.56 73 LEU A CA 1
ATOM 591 C C . LEU A 1 73 ? -29.743 -21.722 14.188 1.00 68.56 73 LEU A C 1
ATOM 593 O O . LEU A 1 73 ? -29.545 -22.450 13.218 1.00 68.56 73 LEU A O 1
ATOM 597 N N . ARG A 1 74 ? -29.417 -22.098 15.432 1.00 67.44 74 ARG A N 1
ATOM 598 C CA . ARG A 1 74 ? -28.878 -23.425 15.787 1.00 67.44 74 ARG A CA 1
ATOM 599 C C . ARG A 1 74 ? -29.950 -24.505 15.916 1.00 67.44 74 ARG A C 1
ATOM 601 O O . ARG A 1 74 ? -29.647 -25.659 15.642 1.00 67.44 74 ARG A O 1
ATOM 608 N N . VAL A 1 75 ? -31.163 -24.146 16.339 1.00 57.31 75 VAL A N 1
ATOM 609 C CA . VAL A 1 75 ? -32.307 -25.063 16.523 1.00 57.31 75 VAL A CA 1
ATOM 610 C C . VAL A 1 75 ? -32.990 -25.404 15.193 1.00 57.31 75 VAL A C 1
ATOM 612 O O . VAL A 1 75 ? -33.805 -26.318 15.136 1.00 57.31 75 VAL A O 1
ATOM 615 N N . GLN A 1 76 ? -32.601 -24.755 14.093 1.00 51.81 76 GLN A N 1
ATOM 616 C CA . GLN A 1 76 ? -33.014 -25.159 12.754 1.00 51.81 76 GLN A CA 1
ATOM 617 C C . GLN A 1 76 ? -32.037 -26.173 12.118 1.00 51.81 76 GLN A C 1
ATOM 619 O O . GLN A 1 76 ? -31.270 -25.825 11.216 1.00 51.81 76 GLN A O 1
ATOM 624 N N . PRO A 1 77 ? -32.092 -27.453 12.527 1.00 48.28 77 PRO A N 1
ATOM 625 C CA . PRO A 1 77 ? -31.876 -28.539 11.581 1.00 48.28 77 PRO A CA 1
ATOM 626 C C . PRO A 1 77 ? -32.982 -29.607 11.670 1.00 48.28 77 PRO A C 1
ATOM 628 O O . PRO A 1 77 ? -33.612 -29.793 12.701 1.00 48.28 77 PRO A O 1
ATOM 631 N N . GLU A 1 78 ? -33.158 -30.337 10.564 1.00 42.53 78 GLU A N 1
ATOM 632 C CA . GLU A 1 78 ? -33.981 -31.555 10.426 1.00 42.53 78 GLU A CA 1
ATOM 633 C C . GLU A 1 78 ? -35.468 -31.358 10.072 1.00 42.53 78 GLU A C 1
ATOM 635 O O . GLU A 1 78 ? -36.393 -31.725 10.787 1.00 42.53 78 GLU A O 1
ATOM 640 N N . SER A 1 79 ? -35.727 -30.861 8.863 1.00 39.66 79 SER A N 1
ATOM 641 C CA . SER A 1 79 ? -36.965 -31.196 8.139 1.00 39.66 79 SER A CA 1
ATOM 642 C C . SER A 1 79 ? -36.676 -31.496 6.672 1.00 39.66 79 SER A C 1
ATOM 644 O O . SER A 1 79 ? -37.336 -30.962 5.799 1.00 39.66 79 SER A O 1
ATOM 646 N N . PHE A 1 80 ? -35.653 -32.310 6.399 1.00 37.06 80 PHE A N 1
ATOM 647 C CA . PHE A 1 80 ? -35.471 -32.993 5.114 1.00 37.06 80 PHE A CA 1
ATOM 648 C C . PHE A 1 80 ? -34.701 -34.303 5.364 1.00 37.06 80 PHE A C 1
ATOM 650 O O . PHE A 1 80 ? -33.475 -34.336 5.398 1.00 37.06 80 PHE A O 1
ATOM 657 N N . THR A 1 81 ? -35.464 -35.371 5.601 1.00 42.22 81 THR A N 1
ATOM 658 C CA . THR A 1 81 ? -35.105 -36.792 5.393 1.00 42.22 81 THR A CA 1
ATOM 659 C C . THR A 1 81 ? -34.657 -36.991 3.933 1.00 42.22 81 THR A C 1
ATOM 661 O O . THR A 1 81 ? -35.153 -36.260 3.080 1.00 42.22 81 THR A O 1
ATOM 664 N N . SER A 1 82 ? -33.820 -37.915 3.458 1.00 38.12 82 SER A N 1
ATOM 665 C CA . SER A 1 82 ? -33.147 -39.169 3.858 1.00 38.12 82 SER A CA 1
ATOM 666 C C . SER A 1 82 ? -31.996 -39.304 2.809 1.00 38.12 82 SER A C 1
ATOM 668 O O . SER A 1 82 ? -32.122 -38.729 1.730 1.00 38.12 82 SER A O 1
ATOM 670 N N . ASP A 1 83 ? -30.813 -39.896 2.986 1.00 35.56 83 ASP A N 1
ATOM 671 C CA . ASP A 1 83 ? -30.536 -41.319 3.190 1.00 35.56 83 ASP A CA 1
ATOM 672 C C . ASP A 1 83 ? -29.011 -41.561 3.349 1.00 35.56 83 ASP A C 1
ATOM 674 O O . ASP A 1 83 ? -28.190 -40.955 2.664 1.00 35.56 83 ASP A O 1
ATOM 678 N N . THR A 1 84 ? -28.685 -42.538 4.202 1.00 37.50 84 THR A N 1
ATOM 679 C CA . THR A 1 84 ? -27.553 -43.492 4.154 1.00 37.50 84 THR A CA 1
ATOM 680 C C . THR A 1 84 ? -26.091 -42.993 4.160 1.00 37.50 84 THR A C 1
ATOM 682 O O . THR A 1 84 ? -25.448 -42.845 3.124 1.00 37.50 84 THR A O 1
ATOM 685 N N . SER A 1 85 ? -25.486 -42.920 5.355 1.00 37.16 85 SER A N 1
ATOM 686 C CA . SER A 1 85 ? -24.351 -43.774 5.809 1.00 37.16 85 SER A CA 1
ATOM 687 C C . SER A 1 85 ? -23.623 -43.162 7.028 1.00 37.16 85 SER A C 1
ATOM 689 O O . SER A 1 85 ? -23.502 -41.940 7.120 1.00 37.16 85 SER A O 1
ATOM 691 N N . PRO A 1 86 ? -23.124 -43.967 7.994 1.00 48.03 86 PRO A N 1
ATOM 692 C CA . PRO A 1 86 ? -22.548 -43.445 9.226 1.00 48.03 86 PRO A CA 1
ATOM 693 C C . PRO A 1 86 ? -21.025 -43.360 9.105 1.00 48.03 86 PRO A C 1
ATOM 695 O O . PRO A 1 86 ? -20.329 -44.368 9.188 1.00 48.03 86 PRO A O 1
ATOM 698 N N . THR A 1 87 ? -20.466 -42.161 8.945 1.00 37.94 87 THR A N 1
ATOM 699 C CA . THR A 1 87 ? -19.045 -41.931 9.250 1.00 37.94 87 THR A CA 1
ATOM 700 C C . THR A 1 87 ? -18.866 -40.586 9.941 1.00 37.94 87 THR A C 1
ATOM 702 O O . THR A 1 87 ? -18.901 -39.538 9.313 1.00 37.94 87 THR A O 1
ATOM 705 N N . ARG A 1 88 ? -18.683 -40.685 11.263 1.00 34.81 88 ARG A N 1
ATOM 706 C CA . ARG A 1 88 ? -17.987 -39.770 12.180 1.00 34.81 88 ARG A CA 1
ATOM 707 C C . ARG A 1 88 ? -18.153 -38.264 11.935 1.00 34.81 88 ARG A C 1
ATOM 709 O O . ARG A 1 88 ? -17.503 -37.657 11.094 1.00 34.81 88 ARG A O 1
ATOM 716 N N . CYS A 1 89 ? -18.942 -37.668 12.822 1.00 37.16 89 CYS A N 1
ATOM 717 C CA . CYS A 1 89 ? -19.045 -36.239 13.055 1.00 37.16 89 CYS A CA 1
ATOM 718 C C . CYS A 1 89 ? -17.677 -35.584 13.302 1.00 37.16 89 CYS A C 1
ATOM 720 O O . CYS A 1 89 ? -17.018 -35.897 14.292 1.00 37.16 89 CYS A O 1
ATOM 722 N N . THR A 1 90 ? -17.350 -34.569 12.504 1.00 37.66 90 THR A N 1
ATOM 723 C CA . THR A 1 90 ? -16.685 -33.358 12.998 1.00 37.66 90 THR A CA 1
ATOM 724 C C . THR A 1 90 ? -17.041 -32.169 12.109 1.00 37.66 90 THR A C 1
ATOM 726 O O . THR A 1 90 ? -16.773 -32.165 10.914 1.00 37.66 90 THR A O 1
ATOM 729 N N . SER A 1 91 ? -17.595 -31.133 12.747 1.00 40.62 91 SER A N 1
ATOM 730 C CA . SER A 1 91 ? -17.796 -29.774 12.228 1.00 40.62 91 SER A CA 1
ATOM 731 C C . SER A 1 91 ? -18.881 -29.596 11.156 1.00 40.62 91 SER A C 1
ATOM 733 O O . SER A 1 91 ? -18.625 -29.563 9.953 1.00 40.62 91 SER A O 1
ATOM 735 N N . VAL A 1 92 ? -20.114 -29.365 11.621 1.00 41.22 92 VAL A N 1
ATOM 736 C CA . VAL A 1 92 ? -21.134 -28.652 10.840 1.00 41.22 92 VAL A CA 1
ATOM 737 C C . VAL A 1 92 ? -20.652 -27.209 10.691 1.00 41.22 92 VAL A C 1
ATOM 739 O O . VAL A 1 92 ? -20.849 -26.370 11.566 1.00 41.22 92 VAL A O 1
ATOM 742 N N . GLN A 1 93 ? -19.956 -26.936 9.591 1.00 46.91 93 GLN A N 1
ATOM 743 C CA . GLN A 1 93 ? -19.652 -25.579 9.155 1.00 46.91 93 GLN A CA 1
ATOM 744 C C . GLN A 1 93 ? -20.984 -24.855 8.880 1.00 46.91 93 GLN A C 1
ATOM 746 O O . GLN A 1 93 ? -21.771 -25.344 8.062 1.00 46.91 93 GLN A O 1
ATOM 751 N N . PRO A 1 94 ? -21.258 -23.700 9.513 1.00 42.66 94 PRO A N 1
ATOM 752 C CA . PRO A 1 94 ? -22.370 -22.836 9.134 1.00 42.66 94 PRO A CA 1
ATOM 753 C C . PRO A 1 94 ? -22.326 -22.585 7.623 1.00 42.66 94 PRO A C 1
ATOM 755 O O . PRO A 1 94 ? -21.258 -22.327 7.070 1.00 42.66 94 PRO A O 1
ATOM 758 N N . ARG A 1 95 ? -23.463 -22.648 6.924 1.00 46.38 95 ARG A N 1
ATOM 759 C CA . ARG A 1 95 ? -23.539 -22.410 5.466 1.00 46.38 95 ARG A CA 1
ATOM 760 C C . ARG A 1 95 ? -22.924 -21.070 5.024 1.00 46.38 95 ARG A C 1
ATOM 762 O O . ARG A 1 95 ? -22.508 -20.951 3.871 1.00 46.38 95 ARG A O 1
ATOM 769 N N . ASP A 1 96 ? -22.799 -20.106 5.932 1.00 48.03 96 ASP A N 1
ATOM 770 C CA . ASP A 1 96 ? -22.092 -18.842 5.705 1.00 48.03 96 ASP A CA 1
ATOM 771 C C . ASP A 1 96 ? -20.572 -19.014 5.608 1.00 48.03 96 ASP A C 1
ATOM 773 O O . ASP A 1 96 ? -19.937 -18.370 4.769 1.00 48.03 96 ASP A O 1
ATOM 777 N N . ASN A 1 97 ? -19.995 -19.975 6.335 1.00 47.09 97 ASN A N 1
ATOM 778 C CA . ASN A 1 97 ? -18.593 -20.344 6.189 1.00 47.09 97 ASN A CA 1
ATOM 779 C C . ASN A 1 97 ? -18.315 -20.956 4.821 1.00 47.09 97 ASN A C 1
ATOM 781 O O . ASN A 1 97 ? -17.234 -20.740 4.316 1.00 47.09 97 ASN A O 1
ATOM 785 N N . LEU A 1 98 ? -19.246 -21.638 4.145 1.00 47.38 98 LEU A N 1
ATOM 786 C CA . LEU A 1 98 ? -18.981 -22.123 2.779 1.00 47.38 98 LEU A CA 1
ATOM 787 C C . LEU A 1 98 ? -18.849 -20.983 1.762 1.00 47.38 98 LEU A C 1
ATOM 789 O O . LEU A 1 98 ? -18.015 -21.067 0.863 1.00 4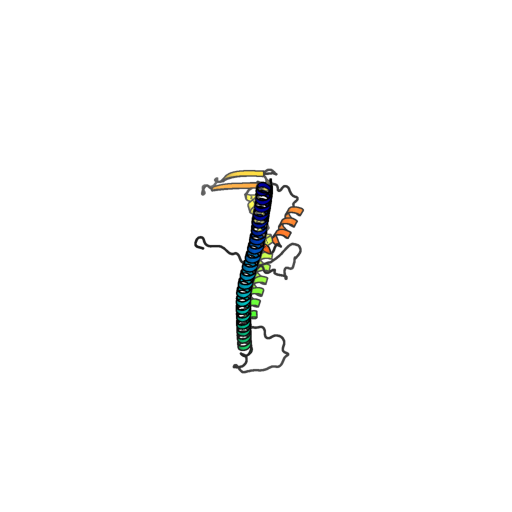7.38 98 LEU A O 1
ATOM 793 N N . LYS A 1 99 ? -19.637 -19.908 1.891 1.00 48.47 99 LYS A N 1
ATOM 794 C CA . LYS A 1 99 ? -19.484 -18.708 1.049 1.00 48.47 99 LYS A CA 1
ATOM 795 C C . LYS A 1 99 ? -18.208 -17.947 1.406 1.00 48.47 99 LYS A C 1
ATOM 797 O O . LYS A 1 99 ? -17.479 -17.543 0.506 1.00 48.47 99 LYS A O 1
ATOM 802 N N . TRP A 1 100 ? -17.913 -17.816 2.697 1.00 40.53 100 TRP A N 1
ATOM 803 C CA . TRP A 1 100 ? -16.705 -17.162 3.198 1.00 40.53 100 TRP A CA 1
ATOM 804 C C . TRP A 1 100 ? -15.424 -17.937 2.836 1.00 40.53 100 TRP A C 1
ATOM 806 O O . TRP A 1 100 ? -14.445 -17.351 2.386 1.00 40.53 100 TRP A O 1
ATOM 816 N N . LEU A 1 101 ? -15.454 -19.268 2.922 1.00 47.22 101 LEU A N 1
ATOM 817 C CA . LEU A 1 101 ? -14.378 -20.181 2.532 1.00 47.22 101 LEU A CA 1
ATOM 818 C C . LEU A 1 101 ? -14.212 -20.221 1.007 1.00 47.22 101 LEU A C 1
ATOM 820 O O . LEU A 1 101 ? -13.084 -20.270 0.529 1.00 47.22 101 LEU A O 1
ATOM 824 N N . ARG A 1 102 ? -15.300 -20.124 0.224 1.00 48.47 102 ARG A N 1
ATOM 825 C CA . ARG A 1 102 ? -15.228 -19.925 -1.237 1.00 48.47 102 ARG A CA 1
ATOM 826 C C . ARG A 1 102 ? -14.596 -18.581 -1.598 1.00 48.47 102 ARG A C 1
ATOM 828 O O . ARG A 1 102 ? -13.737 -18.573 -2.470 1.00 48.47 102 ARG A O 1
ATOM 835 N N . LEU A 1 103 ? -14.942 -17.496 -0.897 1.00 50.12 103 LEU A N 1
ATOM 836 C CA . LEU A 1 103 ? -14.281 -16.190 -1.046 1.00 50.12 103 LEU A CA 1
ATOM 837 C C . LEU A 1 103 ? -12.782 -16.273 -0.705 1.00 50.12 103 LEU A C 1
ATOM 839 O O . LEU A 1 103 ? -11.940 -15.759 -1.428 1.00 50.12 103 LEU A O 1
ATOM 843 N N . LYS A 1 104 ? -12.418 -16.981 0.369 1.00 55.25 104 LYS A N 1
ATOM 844 C CA . LYS A 1 104 ? -11.010 -17.214 0.735 1.00 55.25 104 LYS A CA 1
ATOM 845 C C . LYS A 1 104 ? -10.270 -18.093 -0.281 1.00 55.25 104 LYS A C 1
ATOM 847 O O . LYS A 1 104 ? -9.090 -17.873 -0.533 1.00 55.25 104 LYS A O 1
ATOM 852 N N . THR A 1 105 ? -10.957 -19.061 -0.887 1.00 58.72 105 THR A N 1
ATOM 853 C CA . THR A 1 105 ? -10.396 -19.933 -1.934 1.00 58.72 105 THR A CA 1
ATOM 854 C C . THR A 1 105 ? -10.226 -19.176 -3.259 1.00 58.72 105 THR A C 1
ATOM 856 O O . THR A 1 105 ? -9.249 -19.405 -3.977 1.00 58.72 105 THR A O 1
ATOM 859 N N . SER A 1 106 ? -11.121 -18.225 -3.570 1.00 67.88 106 SER A N 1
ATOM 860 C CA . SER A 1 106 ? -10.927 -17.297 -4.691 1.00 67.88 106 SER A CA 1
ATOM 861 C C . SER A 1 106 ? -9.775 -16.330 -4.435 1.00 67.88 106 SER A C 1
ATOM 863 O O . SER A 1 106 ? -8.980 -16.112 -5.343 1.00 67.88 106 SER A O 1
ATOM 865 N N . ASP A 1 107 ? -9.623 -15.826 -3.205 1.00 76.75 107 ASP A N 1
ATOM 866 C CA . ASP A 1 107 ? -8.505 -14.949 -2.829 1.00 76.75 107 ASP A CA 1
ATOM 867 C C . ASP A 1 107 ? -7.158 -15.670 -3.012 1.00 76.75 107 ASP A C 1
ATOM 869 O O . ASP A 1 107 ? -6.240 -15.127 -3.618 1.00 76.75 107 ASP A O 1
ATOM 873 N N . ALA A 1 108 ? -7.054 -16.930 -2.574 1.00 79.38 108 ALA A N 1
ATOM 874 C CA . ALA A 1 108 ? -5.852 -17.750 -2.759 1.00 79.38 108 ALA A CA 1
ATOM 875 C C . ALA A 1 108 ? -5.471 -17.926 -4.240 1.00 79.38 108 ALA A C 1
ATOM 877 O O . ALA A 1 108 ? -4.295 -17.845 -4.603 1.00 79.38 108 ALA A O 1
ATOM 878 N N . SER A 1 109 ? -6.468 -18.148 -5.101 1.00 82.19 109 SER A N 1
ATOM 879 C CA . SER A 1 109 ? -6.261 -18.292 -6.547 1.00 82.19 109 SER A CA 1
ATOM 880 C C . SER A 1 109 ? -5.845 -16.965 -7.191 1.00 82.19 109 SER A C 1
ATOM 882 O O . SER A 1 109 ? -4.920 -16.951 -7.998 1.00 82.19 109 SER A O 1
ATOM 884 N N . LEU A 1 110 ? -6.461 -15.852 -6.775 1.00 85.56 110 LEU A N 1
ATOM 885 C CA . LEU A 1 110 ? -6.097 -14.492 -7.187 1.00 85.56 110 LEU A CA 1
ATOM 886 C C . LEU A 1 110 ? -4.659 -14.145 -6.801 1.00 85.56 110 LEU A C 1
ATOM 888 O O . LEU A 1 110 ? -3.892 -13.704 -7.648 1.00 85.56 110 LEU A O 1
ATOM 892 N N . TYR A 1 111 ? -4.261 -14.391 -5.550 1.00 83.19 111 TYR A N 1
ATOM 893 C CA . TYR A 1 111 ? -2.892 -14.124 -5.105 1.00 83.19 111 TYR A CA 1
ATOM 894 C C . TYR A 1 111 ? -1.866 -14.961 -5.865 1.00 83.19 111 TYR A C 1
ATOM 896 O O . TYR A 1 111 ? -0.803 -14.453 -6.213 1.00 83.19 111 TYR A O 1
ATOM 904 N N . LYS A 1 112 ? -2.182 -16.228 -6.157 1.00 82.06 112 LYS A N 1
ATOM 905 C CA . LYS A 1 112 ? -1.314 -17.085 -6.968 1.00 82.06 112 LYS A CA 1
ATOM 906 C C . LYS A 1 112 ? -1.156 -16.549 -8.389 1.00 82.06 112 LYS A C 1
ATOM 908 O O . LYS A 1 112 ? -0.054 -16.618 -8.923 1.00 82.06 112 LYS A O 1
ATOM 913 N N . GLU A 1 113 ? -2.226 -16.040 -8.991 1.00 85.88 113 GLU A N 1
ATOM 914 C CA . GLU A 1 113 ? -2.163 -15.463 -10.333 1.00 85.88 113 GLU A CA 1
ATOM 915 C C . GLU A 1 113 ? -1.383 -14.146 -10.341 1.00 85.88 113 GLU A C 1
ATOM 917 O O . GLU A 1 113 ? -0.434 -14.013 -11.109 1.00 85.88 113 GLU A O 1
ATOM 922 N N . TYR A 1 114 ? -1.658 -13.243 -9.394 1.00 86.81 114 TYR A N 1
ATOM 923 C CA . TYR A 1 114 ? -0.892 -12.005 -9.238 1.00 86.81 114 TYR A CA 1
ATOM 924 C C . TYR A 1 114 ? 0.601 -12.268 -9.055 1.00 86.81 114 TYR A C 1
ATOM 926 O O . TYR A 1 114 ? 1.415 -11.604 -9.685 1.00 86.81 114 TYR A O 1
ATOM 934 N N . LEU A 1 115 ? 0.982 -13.266 -8.251 1.00 83.19 115 LEU A N 1
ATOM 935 C CA . LEU A 1 115 ? 2.392 -13.621 -8.065 1.00 83.19 115 LEU A CA 1
ATOM 936 C C . LEU A 1 115 ? 3.068 -14.099 -9.355 1.00 83.19 115 LEU A C 1
ATOM 938 O O . LEU A 1 115 ? 4.248 -13.816 -9.547 1.00 83.19 115 LEU A O 1
ATOM 942 N N . LYS A 1 116 ? 2.353 -14.795 -10.248 1.00 84.81 116 LYS A N 1
ATOM 943 C CA . LYS A 1 116 ? 2.915 -15.173 -11.555 1.00 84.81 116 LYS A CA 1
ATOM 944 C C . LYS A 1 116 ? 3.134 -13.949 -12.442 1.00 84.81 116 LYS A C 1
ATOM 946 O O . LYS A 1 116 ? 4.168 -13.851 -13.091 1.00 84.81 116 LYS A O 1
ATOM 951 N N . GLU A 1 117 ? 2.186 -13.015 -12.436 1.00 89.50 117 GLU A N 1
ATOM 952 C CA . GLU A 1 117 ? 2.215 -11.817 -13.284 1.00 89.50 117 GLU A CA 1
ATOM 953 C C . GLU A 1 117 ? 3.226 -10.752 -12.825 1.00 89.50 117 GLU A C 1
ATOM 955 O O . GLU A 1 117 ? 3.521 -9.819 -13.577 1.00 89.50 117 GLU A O 1
ATOM 960 N N . VAL A 1 118 ? 3.761 -10.846 -11.602 1.00 86.62 118 VAL A N 1
ATOM 961 C CA . VAL A 1 118 ? 4.720 -9.867 -11.056 1.00 86.62 118 VAL A CA 1
ATOM 962 C C . VAL A 1 118 ? 5.985 -9.781 -11.911 1.00 86.62 118 VAL A C 1
ATOM 964 O O . VAL A 1 118 ? 6.404 -8.678 -12.255 1.00 86.62 118 VAL A O 1
ATOM 967 N N . ASN A 1 119 ? 6.563 -10.915 -12.316 1.00 85.44 119 ASN A N 1
ATOM 968 C CA . ASN A 1 119 ? 7.779 -10.913 -13.138 1.00 85.44 119 ASN A CA 1
ATOM 969 C C . ASN A 1 119 ? 7.530 -10.305 -14.523 1.00 85.44 119 ASN A C 1
ATOM 971 O O . ASN A 1 119 ? 8.313 -9.476 -14.986 1.00 85.44 119 ASN A O 1
ATOM 975 N N . ASP A 1 120 ? 6.397 -10.639 -15.142 1.00 90.44 120 ASP A N 1
ATOM 976 C CA . ASP A 1 120 ? 5.989 -10.038 -16.414 1.00 90.44 120 ASP A CA 1
ATOM 977 C C . ASP A 1 120 ? 5.740 -8.532 -16.260 1.00 90.44 120 ASP A C 1
ATOM 979 O O . ASP A 1 120 ? 6.030 -7.744 -17.159 1.00 90.44 120 ASP A O 1
ATOM 983 N N . SER A 1 121 ? 5.227 -8.106 -15.103 1.00 91.56 121 SER A N 1
ATOM 984 C CA . SER A 1 121 ? 5.045 -6.691 -14.778 1.00 91.56 121 SER A CA 1
ATOM 985 C C . SER A 1 121 ? 6.380 -5.960 -14.655 1.00 91.56 121 SER A C 1
ATOM 987 O O . SER A 1 121 ? 6.494 -4.861 -15.194 1.00 91.56 121 SER A O 1
ATOM 989 N N . TYR A 1 122 ? 7.392 -6.561 -14.018 1.00 90.81 122 TYR A N 1
ATOM 990 C CA . TYR A 1 122 ? 8.741 -5.989 -13.976 1.00 90.81 122 TYR A CA 1
ATOM 991 C C . TYR A 1 122 ? 9.334 -5.845 -15.377 1.00 90.81 122 TYR A C 1
ATOM 993 O O . TYR A 1 122 ? 9.766 -4.751 -15.731 1.00 90.81 122 TYR A O 1
ATOM 1001 N N . ALA A 1 123 ? 9.237 -6.881 -16.216 1.00 93.25 123 ALA A N 1
ATOM 1002 C CA . ALA A 1 123 ? 9.717 -6.817 -17.596 1.00 93.25 123 ALA A CA 1
ATOM 1003 C C . ALA A 1 123 ? 9.027 -5.704 -18.410 1.00 93.25 123 ALA A C 1
ATOM 1005 O O . ALA A 1 123 ? 9.687 -4.976 -19.152 1.00 93.25 123 ALA A O 1
ATOM 1006 N N . ARG A 1 124 ? 7.708 -5.516 -18.238 1.00 95.25 124 ARG A N 1
ATOM 1007 C CA . ARG A 1 124 ? 6.971 -4.407 -18.873 1.00 95.25 124 ARG A CA 1
ATOM 1008 C C . ARG A 1 124 ? 7.434 -3.037 -18.379 1.00 95.25 124 ARG A C 1
ATOM 1010 O O . ARG A 1 124 ? 7.539 -2.110 -19.177 1.00 95.25 124 ARG A O 1
ATOM 1017 N N . VAL A 1 125 ? 7.700 -2.885 -17.081 1.00 93.62 125 VAL A N 1
ATOM 1018 C CA . VAL A 1 125 ? 8.210 -1.623 -16.517 1.00 93.62 125 VAL A CA 1
ATOM 1019 C C . VAL A 1 125 ? 9.612 -1.318 -17.048 1.00 93.62 125 VAL A C 1
ATOM 1021 O O . VAL A 1 125 ? 9.865 -0.188 -17.468 1.00 93.62 125 VAL A O 1
ATOM 1024 N N . ASP A 1 126 ? 10.490 -2.319 -17.109 1.00 93.88 126 ASP A N 1
ATOM 1025 C CA . ASP A 1 126 ? 11.838 -2.177 -17.666 1.00 93.88 126 ASP A CA 1
ATOM 1026 C C . ASP A 1 126 ? 11.800 -1.787 -19.147 1.00 93.88 126 ASP A C 1
ATOM 1028 O O . ASP A 1 126 ? 12.550 -0.908 -19.579 1.00 93.88 126 ASP A O 1
ATOM 1032 N N . GLN A 1 127 ? 10.878 -2.376 -19.917 1.00 95.12 127 GLN A N 1
ATOM 1033 C CA . GLN A 1 127 ? 10.636 -1.990 -21.304 1.00 95.12 127 GLN A CA 1
ATOM 1034 C C . GLN A 1 127 ? 10.230 -0.512 -21.410 1.00 95.12 127 GLN A C 1
ATOM 1036 O O . GLN A 1 127 ? 10.842 0.232 -22.175 1.00 95.12 127 GLN A O 1
ATOM 1041 N N . VAL A 1 128 ? 9.261 -0.055 -20.609 1.00 91.81 128 VAL A N 1
ATOM 1042 C CA . VAL A 1 128 ? 8.834 1.357 -20.596 1.00 91.81 128 VAL A CA 1
ATOM 1043 C C . VAL A 1 128 ? 9.996 2.282 -20.228 1.00 91.81 128 VAL A C 1
ATOM 1045 O O . VAL A 1 128 ? 10.162 3.345 -20.829 1.00 91.81 128 VAL A O 1
ATOM 1048 N N . PHE A 1 129 ? 10.838 1.898 -19.267 1.00 91.00 129 PHE A N 1
ATOM 1049 C CA . PHE A 1 129 ? 12.030 2.668 -18.910 1.00 91.00 129 PHE A CA 1
ATOM 1050 C C . PHE A 1 129 ? 13.052 2.728 -20.049 1.00 91.00 129 PHE A C 1
ATOM 1052 O O . PHE A 1 129 ? 13.618 3.801 -20.295 1.00 91.00 129 PHE A O 1
ATOM 1059 N N . ALA A 1 130 ? 13.257 1.624 -20.768 1.00 91.12 130 ALA A N 1
ATOM 1060 C CA . ALA A 1 130 ? 14.128 1.570 -21.936 1.00 91.12 130 ALA A CA 1
ATOM 1061 C C . ALA A 1 130 ? 13.602 2.451 -23.081 1.00 91.12 130 ALA A C 1
ATOM 1063 O O . ALA A 1 130 ? 14.354 3.276 -23.599 1.00 91.12 130 ALA A O 1
ATOM 1064 N N . GLU A 1 131 ? 12.310 2.361 -23.409 1.00 88.56 131 GLU A N 1
ATOM 1065 C CA . GLU A 1 131 ? 11.631 3.211 -24.403 1.00 88.56 131 GLU A CA 1
ATOM 1066 C C . GLU A 1 131 ? 11.685 4.694 -24.015 1.00 88.56 131 GLU A C 1
ATOM 1068 O O . GLU A 1 131 ? 11.864 5.576 -24.855 1.00 88.56 131 GLU A O 1
ATOM 1073 N N . CYS A 1 132 ? 11.614 4.989 -22.715 1.00 87.50 132 CYS A N 1
ATOM 1074 C CA . CYS A 1 132 ? 11.797 6.338 -22.195 1.00 87.50 132 CYS A CA 1
ATOM 1075 C C . CYS A 1 132 ? 13.272 6.785 -22.155 1.00 87.50 132 CYS A C 1
ATOM 1077 O O . CYS A 1 132 ? 13.543 7.925 -21.764 1.00 87.50 132 CYS A O 1
ATOM 1079 N N . GLY A 1 133 ? 14.236 5.949 -22.543 1.00 87.62 133 GLY A N 1
ATOM 1080 C CA . GLY A 1 133 ? 15.662 6.279 -22.523 1.00 87.62 133 GLY A CA 1
ATOM 1081 C C . GLY A 1 133 ? 16.217 6.532 -21.116 1.00 87.62 133 GLY A C 1
ATOM 1082 O O . GLY A 1 133 ? 17.219 7.233 -20.966 1.00 87.62 133 GLY A O 1
ATOM 1083 N N . MET A 1 134 ? 15.585 5.979 -20.074 1.00 87.38 134 MET A N 1
ATOM 1084 C CA . MET A 1 134 ? 15.982 6.174 -18.669 1.00 87.38 134 MET A CA 1
ATOM 1085 C C . MET A 1 134 ? 17.419 5.712 -18.387 1.00 87.38 134 MET A C 1
ATOM 1087 O O . MET A 1 134 ? 18.109 6.285 -17.535 1.00 87.38 134 MET A O 1
ATOM 1091 N N . ASN A 1 135 ? 17.880 4.706 -19.135 1.00 85.06 135 ASN A N 1
ATOM 1092 C CA . ASN A 1 135 ? 19.217 4.120 -19.023 1.00 85.06 135 ASN A CA 1
ATOM 1093 C C . ASN A 1 135 ? 20.323 5.078 -19.489 1.00 85.06 135 ASN A C 1
ATOM 1095 O O . ASN A 1 135 ? 21.436 5.015 -18.980 1.00 85.06 135 ASN A O 1
ATOM 1099 N N . VAL A 1 136 ? 20.008 5.982 -20.423 1.00 86.31 136 VAL A N 1
ATOM 1100 C CA . VAL A 1 136 ? 20.960 6.954 -20.989 1.00 86.31 136 VAL A CA 1
ATOM 1101 C C . VAL A 1 136 ? 20.923 8.283 -20.224 1.00 86.31 136 VAL A C 1
ATOM 1103 O O . VAL A 1 136 ? 21.846 9.088 -20.321 1.00 86.31 136 VAL A O 1
ATOM 1106 N N . MET A 1 137 ? 19.872 8.529 -19.432 1.00 86.25 137 MET A N 1
ATOM 1107 C CA . MET A 1 137 ? 19.776 9.756 -18.645 1.00 86.25 137 MET A CA 1
ATOM 1108 C C . MET A 1 137 ? 20.854 9.822 -17.551 1.00 86.25 137 MET A C 1
ATOM 1110 O O . MET A 1 137 ? 21.087 8.810 -16.874 1.00 86.25 137 MET A O 1
ATOM 1114 N N . PRO A 1 138 ? 21.439 11.015 -17.308 1.00 85.75 138 PRO A N 1
ATOM 1115 C CA . PRO A 1 138 ? 22.435 11.221 -16.265 1.00 85.75 138 PRO A CA 1
ATOM 1116 C C . PRO A 1 138 ? 21.982 10.692 -14.903 1.00 85.75 138 PRO A C 1
ATOM 1118 O O . PRO A 1 138 ? 20.805 10.768 -14.540 1.00 85.75 138 PRO A O 1
ATOM 1121 N N . SER A 1 139 ? 22.932 10.167 -14.136 1.00 79.38 139 SER A N 1
ATOM 1122 C CA . SER A 1 139 ? 22.709 9.798 -12.739 1.00 79.38 139 SER A CA 1
ATOM 1123 C C . SER A 1 139 ? 22.555 11.063 -11.890 1.00 79.38 139 SER A C 1
ATOM 1125 O O . SER A 1 139 ? 23.385 11.965 -11.972 1.00 79.38 139 SER A O 1
ATOM 1127 N N . GLY A 1 140 ? 21.492 11.143 -11.088 1.00 78.69 140 GLY A N 1
ATOM 1128 C CA . GLY A 1 140 ? 21.147 12.325 -10.291 1.00 78.69 140 GLY A CA 1
ATOM 1129 C C . GLY A 1 140 ? 19.676 12.707 -10.449 1.00 78.69 140 GLY A C 1
ATOM 1130 O O . GLY A 1 140 ? 18.857 11.871 -10.829 1.00 78.69 140 GLY A O 1
ATOM 1131 N N . ALA A 1 141 ? 19.337 13.959 -10.142 1.00 81.94 141 ALA A N 1
ATOM 1132 C CA . ALA A 1 141 ? 18.031 14.527 -10.459 1.00 81.94 141 ALA A CA 1
ATOM 1133 C C . ALA A 1 141 ? 18.062 15.095 -11.885 1.00 81.94 141 ALA A C 1
ATOM 1135 O O . ALA A 1 141 ? 18.651 16.145 -12.131 1.00 81.94 141 ALA A O 1
ATOM 1136 N N . ALA A 1 142 ? 17.440 14.391 -12.825 1.00 84.19 142 ALA A N 1
ATOM 1137 C CA . ALA A 1 142 ? 17.327 14.796 -14.217 1.00 84.19 142 ALA A CA 1
ATOM 1138 C C . ALA A 1 142 ? 15.854 14.832 -14.626 1.00 84.19 142 ALA A C 1
ATOM 1140 O O . ALA A 1 142 ? 15.063 13.957 -14.266 1.00 84.19 142 ALA A O 1
ATOM 1141 N N . SER A 1 143 ? 15.476 15.853 -15.387 1.00 86.94 143 SER A N 1
ATOM 1142 C CA . SER A 1 143 ? 14.176 15.906 -16.047 1.00 86.94 143 SER A CA 1
ATOM 1143 C C . SER A 1 143 ? 14.368 16.225 -17.521 1.00 86.94 143 SER A C 1
ATOM 1145 O O . SER A 1 143 ? 15.281 16.957 -17.898 1.00 86.94 143 SER A O 1
ATOM 1147 N N . SER A 1 144 ? 13.531 15.630 -18.359 1.00 82.00 144 SER A N 1
ATOM 1148 C CA . SER A 1 144 ? 13.526 15.857 -19.795 1.00 82.00 144 SER A CA 1
ATOM 1149 C C . SER A 1 144 ? 12.090 16.007 -20.263 1.00 82.00 144 SER A C 1
ATOM 1151 O O . SER A 1 144 ? 11.222 15.209 -19.906 1.00 82.00 144 SER A O 1
ATOM 1153 N N . LEU A 1 145 ? 11.849 17.045 -21.057 1.00 84.50 145 LEU A N 1
ATOM 1154 C CA . LEU A 1 145 ? 10.592 17.261 -21.749 1.00 84.50 145 LEU A CA 1
ATOM 1155 C C . LEU A 1 145 ? 10.829 17.010 -23.234 1.00 84.50 145 LEU A C 1
ATOM 1157 O O . LEU A 1 145 ? 11.593 17.734 -23.874 1.00 84.50 145 LEU A O 1
ATOM 1161 N N . ARG A 1 146 ? 10.182 15.986 -23.783 1.00 79.94 146 ARG A N 1
ATOM 1162 C CA . ARG A 1 146 ? 10.303 15.608 -25.192 1.00 79.94 146 ARG A CA 1
ATOM 1163 C C . ARG A 1 146 ? 8.976 15.853 -25.889 1.00 79.94 146 ARG A C 1
ATOM 1165 O O . ARG A 1 146 ? 7.946 15.367 -25.437 1.00 79.94 146 ARG A O 1
ATOM 1172 N N . ARG A 1 147 ? 8.996 16.591 -26.996 1.00 76.25 147 ARG A N 1
ATOM 1173 C CA . ARG A 1 147 ? 7.902 16.563 -27.972 1.00 76.25 147 ARG A CA 1
ATOM 1174 C C . ARG A 1 147 ? 8.210 15.433 -28.936 1.00 76.25 147 ARG A C 1
ATOM 1176 O O . ARG A 1 147 ? 9.206 15.516 -29.650 1.00 76.25 147 ARG A O 1
ATOM 1183 N N . LEU A 1 148 ? 7.419 14.368 -28.894 1.00 71.44 148 LEU A N 1
ATOM 1184 C CA . LEU A 1 148 ? 7.542 13.298 -29.871 1.00 71.44 148 LEU A CA 1
ATOM 1185 C C . LEU A 1 148 ? 6.645 13.619 -31.058 1.00 71.44 148 LEU A C 1
ATOM 1187 O O . LEU A 1 148 ? 5.441 13.800 -30.895 1.00 71.44 148 LEU A O 1
ATOM 1191 N N . ASN A 1 149 ? 7.271 13.694 -32.231 1.00 69.44 149 ASN A N 1
ATOM 1192 C CA . ASN A 1 149 ? 6.641 13.383 -33.500 1.00 69.44 149 ASN A CA 1
ATOM 1193 C C . ASN A 1 149 ? 7.692 13.238 -34.600 1.00 69.44 149 ASN A C 1
ATOM 1195 O O . ASN A 1 149 ? 8.492 14.140 -34.846 1.00 69.44 149 ASN A O 1
ATOM 1199 N N . SER A 1 150 ? 7.674 12.089 -35.266 1.00 59.94 150 SER A N 1
ATOM 1200 C CA . SER A 1 150 ? 8.503 11.821 -36.450 1.00 59.94 150 SER A CA 1
ATOM 1201 C C . SER A 1 150 ? 7.713 11.131 -37.569 1.00 59.94 150 SER A C 1
ATOM 1203 O O . SER A 1 150 ? 8.105 11.231 -38.726 1.00 59.94 150 SER A O 1
ATOM 1205 N N . ASP A 1 151 ? 6.550 10.546 -37.247 1.00 65.62 151 ASP A N 1
ATOM 1206 C CA . ASP A 1 151 ? 5.852 9.585 -38.118 1.00 65.62 151 ASP A CA 1
ATOM 1207 C C . ASP A 1 151 ? 4.446 10.056 -38.559 1.00 65.62 151 ASP A C 1
ATOM 1209 O O . ASP A 1 151 ? 3.636 9.268 -39.040 1.00 65.62 151 ASP A O 1
ATOM 1213 N N . GLY A 1 152 ? 4.117 11.344 -38.385 1.00 57.41 152 GLY A N 1
ATOM 1214 C CA . GLY A 1 152 ? 2.828 11.923 -38.813 1.00 57.41 152 GLY A CA 1
ATOM 1215 C C . GLY A 1 152 ? 1.627 11.660 -37.887 1.00 57.41 152 GLY A C 1
ATOM 1216 O O . GLY A 1 152 ? 0.495 11.951 -38.268 1.00 57.41 152 GLY A O 1
ATOM 1217 N N . GLY A 1 153 ? 1.854 11.124 -36.682 1.00 68.88 153 GLY A N 1
ATOM 1218 C CA . GLY A 1 153 ? 0.832 10.917 -35.645 1.00 68.88 153 GLY A CA 1
ATOM 1219 C C . GLY A 1 153 ? 0.507 12.163 -34.804 1.00 68.88 153 GLY A C 1
ATOM 1220 O O . GLY A 1 153 ? 0.973 13.267 -35.078 1.00 68.88 153 GLY A O 1
ATOM 1221 N N . MET A 1 154 ? -0.306 11.988 -33.756 1.00 65.38 154 MET A N 1
ATOM 1222 C CA . MET A 1 154 ? -0.647 13.056 -32.802 1.00 65.38 154 MET A CA 1
ATOM 1223 C C . MET A 1 154 ? 0.590 13.496 -32.007 1.00 65.38 154 MET A C 1
ATOM 1225 O O . MET A 1 154 ? 1.209 12.668 -31.341 1.00 65.38 154 MET A O 1
ATOM 1229 N N . GLU A 1 155 ? 0.905 14.796 -32.025 1.00 77.62 155 GLU A N 1
ATOM 1230 C CA . GLU A 1 155 ? 1.961 15.359 -31.172 1.00 77.62 155 GLU A CA 1
ATOM 1231 C C . GLU A 1 155 ? 1.605 15.144 -29.700 1.00 77.62 155 GLU A C 1
ATOM 1233 O O . GLU A 1 155 ? 0.542 15.567 -29.237 1.00 77.62 155 GLU A O 1
ATOM 1238 N N . TYR A 1 156 ? 2.513 14.528 -28.943 1.00 79.94 156 TYR A N 1
ATOM 1239 C CA . TYR A 1 156 ? 2.401 14.458 -27.491 1.00 79.94 156 TYR A CA 1
ATOM 1240 C C . TYR A 1 156 ? 3.683 14.924 -26.809 1.00 79.94 156 TYR A C 1
ATOM 1242 O O . TYR A 1 156 ? 4.799 14.830 -27.331 1.00 79.94 156 TYR A O 1
ATOM 1250 N N . ILE A 1 157 ? 3.498 15.461 -25.606 1.00 83.56 157 ILE A N 1
ATOM 1251 C CA . ILE A 1 157 ? 4.576 15.924 -24.744 1.00 83.56 157 ILE A CA 1
ATOM 1252 C C . ILE A 1 157 ? 4.834 14.835 -23.705 1.00 83.56 157 ILE A C 1
ATOM 1254 O O . ILE A 1 157 ? 3.964 14.517 -22.898 1.00 83.56 157 ILE A O 1
ATOM 1258 N N . GLN A 1 158 ? 6.038 14.276 -23.713 1.00 85.75 158 GLN A N 1
ATOM 1259 C CA . GLN A 1 158 ? 6.493 13.301 -22.736 1.00 85.75 158 GLN A CA 1
ATOM 1260 C C . GLN A 1 158 ? 7.409 13.981 -21.718 1.00 85.75 158 GLN A C 1
ATOM 1262 O O . GLN A 1 158 ? 8.468 14.503 -22.069 1.00 85.75 158 GLN A O 1
ATOM 1267 N N . TYR A 1 159 ? 7.010 13.950 -20.449 1.00 89.56 159 TYR A N 1
ATOM 1268 C CA . TYR A 1 159 ? 7.856 14.345 -19.328 1.00 89.56 159 TYR A CA 1
ATOM 1269 C C . TYR A 1 159 ? 8.475 13.101 -18.697 1.00 89.56 159 TYR A C 1
ATOM 1271 O O . TYR A 1 159 ? 7.761 12.179 -18.306 1.00 89.56 159 TYR A O 1
ATOM 1279 N N . VAL A 1 160 ? 9.801 13.081 -18.590 1.00 88.81 160 VAL A N 1
ATOM 1280 C CA . VAL A 1 160 ? 10.546 11.999 -17.947 1.00 88.81 160 VAL A CA 1
ATOM 1281 C C . VAL A 1 160 ? 11.390 12.573 -16.829 1.00 88.81 160 VAL A C 1
ATOM 1283 O O . VAL A 1 160 ? 12.078 13.576 -17.009 1.00 88.81 160 VAL A O 1
ATOM 1286 N N . HIS A 1 161 ? 11.348 11.919 -15.673 1.00 90.44 161 HIS A N 1
ATOM 1287 C CA . HIS A 1 161 ? 12.058 12.350 -14.485 1.00 90.44 161 HIS A CA 1
ATOM 1288 C C . HIS A 1 161 ? 12.764 11.176 -13.819 1.00 90.44 161 HIS A C 1
ATOM 1290 O O . HIS A 1 161 ? 12.149 10.148 -13.547 1.00 90.44 161 HIS A O 1
ATOM 1296 N N . LYS A 1 162 ? 14.054 11.348 -13.544 1.00 90.06 162 LYS A N 1
ATOM 1297 C CA . LYS A 1 162 ? 14.901 10.394 -12.829 1.00 90.06 162 LYS A CA 1
ATOM 1298 C C . LYS A 1 162 ? 15.487 11.108 -11.623 1.00 90.06 162 LYS A C 1
ATOM 1300 O O . LYS A 1 162 ? 15.979 12.224 -11.756 1.00 90.06 162 LYS A O 1
ATOM 1305 N N . ILE A 1 163 ? 15.413 10.472 -10.461 1.00 89.69 163 ILE A N 1
ATOM 1306 C CA . ILE A 1 163 ? 16.016 10.960 -9.221 1.00 89.69 163 ILE A CA 1
ATOM 1307 C C . ILE A 1 163 ? 16.863 9.837 -8.642 1.00 89.69 163 ILE A C 1
ATOM 1309 O O . ILE A 1 163 ? 16.409 8.697 -8.553 1.00 89.69 163 ILE A O 1
ATOM 1313 N N . LEU A 1 164 ? 18.073 10.176 -8.207 1.00 88.69 164 LEU A N 1
ATOM 1314 C CA . LEU A 1 164 ? 18.866 9.307 -7.351 1.00 88.69 164 LEU A CA 1
ATOM 1315 C C . LEU A 1 164 ? 18.379 9.450 -5.905 1.00 88.69 164 LEU A C 1
ATOM 1317 O O . LEU A 1 164 ? 18.432 10.543 -5.340 1.00 88.69 164 LEU A O 1
ATOM 1321 N N . GLN A 1 165 ? 17.900 8.357 -5.312 1.00 87.44 165 GLN A N 1
ATOM 1322 C CA . GLN A 1 165 ? 17.580 8.335 -3.886 1.00 87.44 165 GLN A CA 1
ATOM 1323 C C . GLN A 1 165 ? 18.871 8.456 -3.058 1.00 87.44 165 GLN A C 1
ATOM 1325 O O . GLN A 1 165 ? 19.866 7.819 -3.401 1.00 87.44 165 GLN A O 1
ATOM 1330 N N . PRO A 1 166 ? 18.878 9.239 -1.964 1.00 89.62 166 PRO A N 1
ATOM 1331 C CA . PRO A 1 166 ? 20.067 9.450 -1.136 1.00 89.62 166 PRO A CA 1
ATOM 1332 C C . PRO A 1 166 ? 20.374 8.270 -0.195 1.00 89.62 166 PRO A C 1
ATOM 1334 O O . PRO A 1 166 ? 21.246 8.380 0.663 1.00 89.62 166 PRO A O 1
ATOM 1337 N N . PHE A 1 167 ? 19.655 7.155 -0.334 1.00 91.62 167 PHE A N 1
ATOM 1338 C CA . PHE A 1 167 ? 19.775 5.960 0.495 1.00 91.62 167 PHE A CA 1
ATOM 1339 C C . PHE A 1 167 ? 20.186 4.763 -0.361 1.00 91.62 167 PHE A C 1
ATOM 1341 O O . PHE A 1 167 ? 19.925 4.733 -1.566 1.00 91.62 167 PHE A O 1
ATOM 1348 N N . SER A 1 168 ? 20.811 3.764 0.267 1.00 93.75 168 SER A N 1
ATOM 1349 C CA . SER A 1 168 ? 21.158 2.512 -0.407 1.00 93.75 168 SER A CA 1
ATOM 1350 C C . SER A 1 168 ? 19.902 1.802 -0.920 1.00 93.75 168 SER A C 1
ATOM 1352 O O . SER A 1 168 ? 18.789 1.998 -0.410 1.00 93.75 168 SER A O 1
ATOM 1354 N N . PHE A 1 169 ? 20.078 0.961 -1.936 1.00 90.50 169 PHE A N 1
ATOM 1355 C CA . PHE A 1 169 ? 18.987 0.148 -2.458 1.00 90.50 169 PHE A CA 1
ATOM 1356 C C . PHE A 1 169 ? 18.432 -0.777 -1.367 1.00 90.50 169 PHE A C 1
ATOM 1358 O O . PHE A 1 169 ? 17.219 -0.871 -1.188 1.00 90.50 169 PHE A O 1
ATOM 1365 N N . GLU A 1 170 ? 19.316 -1.391 -0.584 1.00 93.81 170 GLU A N 1
ATOM 1366 C CA . GLU A 1 170 ? 18.985 -2.333 0.479 1.00 93.81 170 GLU A CA 1
ATOM 1367 C C . GLU A 1 170 ? 18.198 -1.668 1.612 1.00 93.81 170 GLU A C 1
ATOM 1369 O O . GLU A 1 170 ? 17.182 -2.208 2.058 1.00 93.81 170 GLU A O 1
ATOM 1374 N N . ASP A 1 171 ? 18.626 -0.486 2.068 1.00 93.38 171 ASP A N 1
ATOM 1375 C CA . ASP A 1 171 ? 17.921 0.237 3.130 1.00 93.38 171 ASP A CA 1
ATOM 1376 C C . ASP A 1 171 ? 16.573 0.767 2.638 1.00 93.38 171 ASP A C 1
ATOM 1378 O O . ASP A 1 171 ? 15.586 0.710 3.376 1.00 93.38 171 ASP A O 1
ATOM 1382 N N . THR A 1 172 ? 16.500 1.208 1.378 1.00 91.94 172 THR A N 1
ATOM 1383 C CA . THR A 1 172 ? 15.238 1.626 0.751 1.00 91.94 172 THR A CA 1
ATOM 1384 C C . THR A 1 172 ? 14.259 0.456 0.676 1.00 91.94 172 THR A C 1
ATOM 1386 O O . THR A 1 172 ? 13.120 0.583 1.128 1.00 91.94 172 THR A O 1
ATOM 1389 N N . CYS A 1 173 ? 14.699 -0.705 0.184 1.00 89.88 173 CYS A N 1
ATOM 1390 C CA . CYS A 1 173 ? 1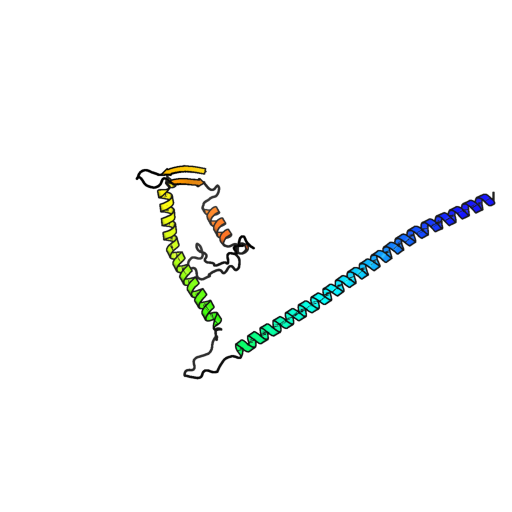3.869 -1.908 0.104 1.00 89.88 173 CYS A CA 1
ATOM 1391 C C . CYS A 1 173 ? 13.379 -2.344 1.486 1.00 89.88 173 CYS A C 1
ATOM 1393 O O . CYS A 1 173 ? 12.185 -2.583 1.667 1.00 89.88 173 CYS A O 1
ATOM 1395 N N . ARG A 1 174 ? 14.273 -2.383 2.483 1.00 90.81 174 ARG A N 1
ATOM 1396 C CA . ARG A 1 174 ? 13.916 -2.732 3.865 1.00 90.81 174 ARG A CA 1
ATOM 1397 C C . ARG A 1 174 ? 12.877 -1.768 4.433 1.00 90.81 174 ARG A C 1
ATOM 1399 O O . ARG A 1 174 ? 11.900 -2.205 5.034 1.00 90.81 174 ARG A O 1
ATOM 1406 N N . ASN A 1 175 ? 13.058 -0.465 4.231 1.00 91.25 175 ASN A N 1
ATOM 1407 C CA . ASN A 1 175 ? 12.130 0.540 4.739 1.00 91.25 175 ASN A CA 1
ATOM 1408 C C . ASN A 1 175 ? 10.744 0.428 4.086 1.00 91.25 175 ASN A C 1
ATOM 1410 O O . ASN A 1 175 ? 9.730 0.438 4.788 1.00 91.25 175 ASN A O 1
ATOM 1414 N N . VAL A 1 176 ? 10.693 0.268 2.759 1.00 89.19 176 VAL A N 1
ATOM 1415 C CA . VAL A 1 176 ? 9.438 0.067 2.016 1.00 89.19 176 VAL A CA 1
ATOM 1416 C C . VAL A 1 176 ? 8.740 -1.215 2.474 1.00 89.19 176 VAL A C 1
ATOM 1418 O O . VAL A 1 176 ? 7.530 -1.201 2.703 1.00 89.19 176 VAL A O 1
ATOM 1421 N N . TRP A 1 177 ? 9.497 -2.293 2.684 1.00 89.31 177 TRP A N 1
ATOM 1422 C CA . TRP A 1 177 ? 8.984 -3.570 3.175 1.00 89.31 177 TRP A CA 1
ATOM 1423 C C . TRP A 1 177 ? 8.331 -3.451 4.553 1.00 89.31 177 TRP A C 1
ATOM 1425 O O . TRP A 1 177 ? 7.172 -3.828 4.725 1.00 89.31 177 TRP A O 1
ATOM 1435 N N . GLU A 1 178 ? 9.031 -2.867 5.528 1.00 88.88 178 GLU A N 1
ATOM 1436 C CA . GLU A 1 178 ? 8.474 -2.652 6.868 1.00 88.88 178 GLU A CA 1
ATOM 1437 C C . GLU A 1 178 ? 7.272 -1.703 6.836 1.00 88.88 178 GLU A C 1
ATOM 1439 O O . GLU A 1 178 ? 6.262 -1.934 7.504 1.00 88.88 178 GLU A O 1
ATOM 1444 N N . THR A 1 179 ? 7.316 -0.684 5.979 1.00 87.62 179 THR A N 1
ATOM 1445 C CA . THR A 1 179 ? 6.203 0.249 5.789 1.00 87.62 179 THR A CA 1
ATOM 1446 C C . THR A 1 179 ? 4.953 -0.444 5.238 1.00 87.62 179 THR A C 1
ATOM 1448 O O . THR A 1 179 ? 3.846 -0.175 5.710 1.00 87.62 179 THR A O 1
ATOM 1451 N N . ALA A 1 180 ? 5.100 -1.370 4.285 1.00 83.88 180 ALA A N 1
ATOM 1452 C CA . ALA A 1 180 ? 3.990 -2.149 3.729 1.00 83.88 180 ALA A CA 1
ATOM 1453 C C . ALA A 1 180 ? 3.345 -3.096 4.764 1.00 83.88 180 ALA A C 1
ATOM 1455 O O . ALA A 1 180 ? 2.182 -3.499 4.632 1.00 83.88 180 ALA A O 1
ATOM 1456 N N . LYS A 1 181 ? 4.069 -3.436 5.836 1.00 81.12 181 LYS A N 1
ATOM 1457 C CA . LYS A 1 181 ? 3.553 -4.237 6.953 1.00 81.12 181 LYS A CA 1
ATOM 1458 C C . LYS A 1 181 ? 2.768 -3.425 7.977 1.00 81.12 181 LYS A C 1
ATOM 1460 O O . LYS A 1 181 ? 2.074 -4.043 8.779 1.00 81.12 181 LYS A O 1
ATOM 1465 N N . LEU A 1 182 ? 2.776 -2.093 7.940 1.00 82.62 182 LEU A N 1
ATOM 1466 C CA . LEU A 1 182 ? 2.091 -1.269 8.940 1.00 82.62 182 LEU A CA 1
ATOM 1467 C C . LEU A 1 182 ? 0.551 -1.391 8.840 1.00 82.62 182 LEU A C 1
ATOM 1469 O O . LEU A 1 182 ? -0.040 -0.945 7.856 1.00 82.62 182 LEU A O 1
ATOM 1473 N N . PRO A 1 183 ? -0.139 -1.963 9.850 1.00 72.56 183 PRO A N 1
ATOM 1474 C CA . PRO A 1 183 ? -1.574 -2.249 9.768 1.00 72.56 183 PRO A CA 1
ATOM 1475 C C . PRO A 1 183 ? -2.451 -0.997 9.877 1.00 72.56 183 PRO A C 1
ATOM 1477 O O . PRO A 1 183 ? -3.511 -0.947 9.266 1.00 72.56 183 PRO A O 1
ATOM 1480 N N . HIS A 1 184 ? -1.994 0.042 10.580 1.00 72.94 184 HIS A N 1
ATOM 1481 C CA . HIS A 1 184 ? -2.761 1.274 10.809 1.00 72.94 184 HIS A CA 1
ATOM 1482 C C . HIS A 1 184 ? -3.039 2.091 9.536 1.00 72.94 184 HIS A C 1
ATOM 1484 O O . HIS A 1 184 ? -3.861 3.001 9.561 1.00 72.94 184 HIS A O 1
ATOM 1490 N N . ARG A 1 185 ? -2.359 1.791 8.422 1.00 69.00 185 ARG A N 1
ATOM 1491 C CA . ARG A 1 185 ? -2.574 2.466 7.135 1.00 69.00 185 ARG A CA 1
ATOM 1492 C C . ARG A 1 185 ? -3.780 1.924 6.367 1.00 69.00 185 ARG A C 1
ATOM 1494 O O . ARG A 1 185 ? -4.200 2.541 5.393 1.00 69.00 185 ARG A O 1
ATOM 1501 N N . HIS A 1 186 ? -4.329 0.784 6.785 1.00 79.06 186 HIS A N 1
ATOM 1502 C CA . HIS A 1 186 ? -5.287 0.008 6.008 1.00 79.06 186 HIS A CA 1
ATOM 1503 C C . HIS A 1 186 ? -6.508 -0.365 6.860 1.00 79.06 186 HIS A C 1
ATOM 1505 O O . HIS A 1 186 ? -6.376 -0.920 7.947 1.00 79.06 186 HIS A O 1
ATOM 1511 N N . ILE A 1 187 ? -7.710 -0.078 6.358 1.00 80.69 187 ILE A N 1
ATOM 1512 C CA . ILE A 1 187 ? -8.969 -0.404 7.043 1.00 80.69 187 ILE A CA 1
ATOM 1513 C C . ILE A 1 187 ? -9.288 -1.881 6.796 1.00 80.69 187 ILE A C 1
ATOM 1515 O O . ILE A 1 187 ? -9.191 -2.335 5.659 1.00 80.69 187 ILE A O 1
ATOM 1519 N N . ASP A 1 188 ? -9.680 -2.620 7.837 1.00 84.12 188 ASP A N 1
ATOM 1520 C CA . ASP A 1 188 ? -10.073 -4.038 7.756 1.00 84.12 188 ASP A CA 1
ATOM 1521 C C . ASP A 1 188 ? -9.042 -4.914 7.021 1.00 84.12 188 ASP A C 1
ATOM 1523 O O . ASP A 1 188 ? -9.373 -5.689 6.122 1.00 84.12 188 ASP A O 1
ATOM 1527 N N . ARG A 1 189 ? -7.757 -4.736 7.354 1.00 84.94 189 ARG A N 1
ATOM 1528 C CA . ARG A 1 189 ? -6.674 -5.496 6.729 1.00 84.94 189 ARG A CA 1
ATOM 1529 C C . ARG A 1 189 ? -6.725 -6.967 7.138 1.00 84.94 189 ARG A C 1
ATOM 1531 O O . ARG A 1 189 ? -6.673 -7.285 8.321 1.00 84.94 189 ARG A O 1
ATOM 1538 N N . GLU A 1 190 ? -6.678 -7.854 6.152 1.00 84.62 190 GLU A N 1
ATOM 1539 C CA . GLU A 1 190 ? -6.524 -9.297 6.340 1.00 84.62 190 GLU A CA 1
ATOM 1540 C C . GLU A 1 190 ? -5.273 -9.782 5.603 1.00 84.62 190 GLU A C 1
ATOM 1542 O O . GLU A 1 190 ? -5.154 -9.583 4.393 1.00 84.62 190 GLU A O 1
ATOM 1547 N N . VAL A 1 191 ? -4.342 -10.413 6.320 1.00 84.31 191 VAL A N 1
ATOM 1548 C CA . VAL A 1 191 ? -3.114 -10.986 5.745 1.00 84.31 191 VAL A CA 1
ATOM 1549 C C . VAL A 1 191 ? -3.385 -12.415 5.277 1.00 84.31 191 VAL A C 1
ATOM 1551 O O . VAL A 1 191 ? -4.103 -13.169 5.932 1.00 84.31 191 VAL A O 1
ATOM 1554 N N . TYR A 1 192 ? -2.839 -12.777 4.121 1.00 83.56 192 TYR A N 1
ATOM 1555 C CA . TYR A 1 192 ? -2.907 -14.121 3.570 1.00 83.56 192 TYR A CA 1
ATOM 1556 C C . TYR A 1 192 ? -1.624 -14.884 3.902 1.00 83.56 192 TYR A C 1
ATOM 1558 O O . TYR A 1 192 ? -0.542 -14.534 3.433 1.00 83.56 192 TYR A O 1
ATOM 1566 N N . GLU A 1 193 ? -1.768 -15.937 4.706 1.00 80.81 193 GLU A N 1
ATOM 1567 C CA . GLU A 1 193 ? -0.650 -16.673 5.298 1.00 80.81 193 GLU A CA 1
ATOM 1568 C C . GLU A 1 193 ? -0.177 -17.896 4.493 1.00 80.81 193 GLU A C 1
ATOM 1570 O O . GLU A 1 193 ? 0.521 -18.757 5.005 1.00 80.81 193 GLU A O 1
ATOM 1575 N N . ALA A 1 194 ? -0.584 -18.059 3.240 1.00 77.56 194 ALA A N 1
ATOM 1576 C CA . ALA A 1 194 ? -0.176 -19.223 2.443 1.00 77.56 194 ALA A CA 1
ATOM 1577 C C . ALA A 1 194 ? 0.663 -18.827 1.220 1.00 77.56 194 ALA A C 1
ATOM 1579 O O . ALA A 1 194 ? 0.697 -19.542 0.218 1.00 77.56 194 ALA A O 1
ATOM 1580 N N . VAL A 1 195 ? 1.343 -17.678 1.293 1.00 75.25 195 VAL A N 1
ATOM 1581 C CA . VAL A 1 195 ? 2.332 -17.266 0.289 1.00 75.25 195 VAL A CA 1
ATOM 1582 C C . VAL A 1 195 ? 3.584 -18.120 0.453 1.00 75.25 195 VAL A C 1
ATOM 1584 O O . VAL A 1 195 ? 4.114 -18.240 1.547 1.00 75.25 195 VAL A O 1
ATOM 1587 N N . SER A 1 196 ? 4.063 -18.733 -0.627 1.00 67.62 196 SER A N 1
ATOM 1588 C CA . SER A 1 196 ? 5.199 -19.663 -0.565 1.00 67.62 196 SER A CA 1
ATOM 1589 C C . SER A 1 196 ? 6.553 -18.975 -0.321 1.00 67.62 196 SER A C 1
ATOM 1591 O O . SER A 1 196 ? 7.457 -19.615 0.205 1.00 67.62 196 SER A O 1
ATOM 1593 N N . ASP A 1 197 ? 6.685 -17.687 -0.662 1.00 73.12 197 ASP A N 1
ATOM 1594 C CA . ASP A 1 197 ? 7.892 -16.869 -0.457 1.00 73.12 197 ASP A CA 1
ATOM 1595 C C . ASP A 1 197 ? 7.627 -15.706 0.511 1.00 73.12 197 ASP A C 1
ATOM 1597 O O . ASP A 1 197 ? 7.425 -14.558 0.120 1.00 73.12 197 ASP A O 1
ATOM 1601 N N . TRP A 1 198 ? 7.625 -16.009 1.804 1.00 65.06 198 TRP A N 1
ATOM 1602 C CA . TRP A 1 198 ? 7.407 -15.026 2.868 1.00 65.06 198 TRP A CA 1
ATOM 1603 C C . TRP A 1 198 ? 8.527 -13.996 3.034 1.00 65.06 198 TRP A C 1
ATOM 1605 O O . TRP A 1 198 ? 8.331 -12.981 3.705 1.00 65.06 198 TRP A O 1
ATOM 1615 N N . GLY A 1 199 ? 9.709 -14.272 2.475 1.00 72.00 199 GLY A N 1
ATOM 1616 C CA . GLY A 1 199 ? 10.863 -13.384 2.564 1.00 72.00 199 GLY A CA 1
ATOM 1617 C C . GLY A 1 199 ? 10.727 -12.182 1.638 1.00 72.00 199 GLY A C 1
ATOM 1618 O O . GLY A 1 199 ? 11.073 -11.071 2.038 1.00 72.00 199 GLY A O 1
ATOM 1619 N N . ASN A 1 200 ? 10.165 -12.400 0.445 1.00 79.12 200 ASN A N 1
ATOM 1620 C CA . ASN A 1 200 ? 10.070 -11.368 -0.592 1.00 79.12 200 ASN A CA 1
ATOM 1621 C C . ASN A 1 200 ? 8.636 -10.998 -0.981 1.00 79.12 200 ASN A C 1
ATOM 1623 O O . ASN A 1 200 ? 8.438 -10.041 -1.725 1.00 79.12 200 ASN A O 1
ATOM 1627 N N . SER A 1 201 ? 7.628 -11.739 -0.516 1.00 83.25 201 SER A N 1
ATOM 1628 C CA . SER A 1 201 ? 6.228 -11.496 -0.870 1.00 83.25 201 SER A CA 1
ATOM 1629 C C . SER A 1 201 ? 5.308 -11.503 0.349 1.00 83.25 201 SER A C 1
ATOM 1631 O O . SER A 1 201 ? 5.342 -12.398 1.189 1.00 83.25 201 SER A O 1
ATOM 1633 N N . ILE A 1 202 ? 4.440 -10.494 0.429 1.00 85.25 202 ILE A N 1
ATOM 1634 C CA . ILE A 1 202 ? 3.308 -10.453 1.357 1.00 85.25 202 ILE A CA 1
ATOM 1635 C C . ILE A 1 202 ? 2.026 -10.277 0.556 1.00 85.25 202 ILE A C 1
ATOM 1637 O O . ILE A 1 202 ? 1.956 -9.453 -0.352 1.00 85.25 202 ILE A O 1
ATOM 1641 N N . ALA A 1 203 ? 0.991 -11.025 0.919 1.00 85.44 203 ALA A N 1
ATOM 1642 C CA . ALA A 1 203 ? -0.337 -10.876 0.348 1.00 85.44 203 ALA A CA 1
ATOM 1643 C C . ALA A 1 203 ? -1.303 -10.451 1.451 1.00 85.44 203 ALA A C 1
ATOM 1645 O O . ALA A 1 203 ? -1.318 -11.015 2.544 1.00 85.44 203 ALA A O 1
ATOM 1646 N N . PHE A 1 204 ? -2.095 -9.422 1.187 1.00 86.06 204 PHE A N 1
ATOM 1647 C CA . PHE A 1 204 ? -3.147 -8.974 2.087 1.00 86.06 204 PHE A CA 1
ATOM 1648 C C . PHE A 1 204 ? -4.256 -8.298 1.286 1.00 86.06 204 PHE A C 1
ATOM 1650 O O . PHE A 1 204 ? -4.051 -7.868 0.151 1.00 86.06 204 PHE A O 1
ATOM 1657 N N . LYS A 1 205 ? -5.442 -8.196 1.877 1.00 86.38 205 LYS A N 1
ATOM 1658 C CA . LYS A 1 205 ? -6.539 -7.364 1.373 1.00 86.38 205 LYS A CA 1
ATOM 1659 C C . LYS A 1 205 ? -6.911 -6.328 2.415 1.00 86.38 205 LYS A C 1
ATOM 1661 O O . LYS A 1 205 ? -6.686 -6.536 3.604 1.00 86.38 205 LYS A O 1
ATOM 1666 N N . PHE A 1 206 ? -7.447 -5.206 1.963 1.00 87.00 206 PHE A N 1
ATOM 1667 C CA . PHE A 1 206 ? -7.908 -4.130 2.828 1.00 87.00 206 PHE A CA 1
ATOM 1668 C C . PHE A 1 206 ? -9.031 -3.352 2.150 1.00 87.00 206 PHE A C 1
ATOM 1670 O O . PHE A 1 206 ? -9.213 -3.409 0.933 1.00 87.00 206 PHE A O 1
ATOM 1677 N N . ARG A 1 207 ? -9.791 -2.614 2.951 1.00 84.44 207 ARG A N 1
ATOM 1678 C CA . ARG A 1 207 ? -10.880 -1.757 2.501 1.00 84.44 207 ARG A CA 1
ATOM 1679 C C . ARG A 1 207 ? -10.359 -0.350 2.221 1.00 84.44 207 ARG A C 1
ATOM 1681 O O . ARG A 1 207 ? -9.729 0.275 3.071 1.00 84.44 207 ARG A O 1
ATOM 1688 N N . ILE A 1 208 ? -10.687 0.179 1.046 1.00 82.62 208 ILE A N 1
ATOM 1689 C CA . ILE A 1 208 ? -10.456 1.584 0.701 1.00 82.62 208 ILE A CA 1
ATOM 1690 C C . ILE A 1 208 ? -11.752 2.348 0.974 1.00 82.62 208 ILE A C 1
ATOM 1692 O O . ILE A 1 208 ? -12.785 2.051 0.376 1.00 82.62 208 ILE A O 1
ATOM 1696 N N . LYS A 1 209 ? -11.712 3.333 1.877 1.00 81.25 209 LYS A N 1
ATOM 1697 C CA . LYS A 1 209 ? -12.807 4.299 2.032 1.00 81.25 209 LYS A CA 1
ATOM 1698 C C . LYS A 1 209 ?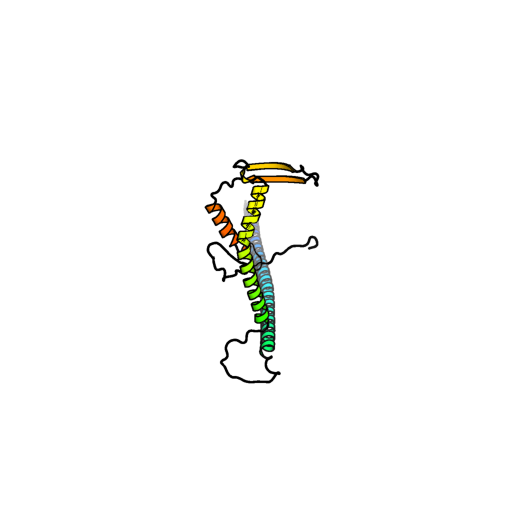 -12.543 5.483 1.112 1.00 81.25 209 LYS A C 1
ATOM 1700 O O . LYS A 1 209 ? -11.532 6.161 1.258 1.00 81.25 209 LYS A O 1
ATOM 1705 N N . LYS A 1 210 ? -13.459 5.732 0.181 1.00 79.94 210 LYS A N 1
ATOM 1706 C CA . LYS A 1 210 ? -13.473 6.946 -0.633 1.00 79.94 210 LYS A CA 1
ATOM 1707 C C . LYS A 1 210 ? -14.657 7.789 -0.190 1.00 79.94 210 LYS A C 1
ATOM 1709 O O . LYS A 1 210 ? -15.797 7.392 -0.412 1.00 79.94 210 LYS A O 1
ATOM 1714 N N . THR A 1 211 ? -14.387 8.926 0.439 1.00 78.69 211 THR A N 1
ATOM 1715 C CA . THR A 1 211 ? -15.423 9.925 0.705 1.00 78.69 211 THR A CA 1
ATOM 1716 C C . THR A 1 211 ? -15.814 10.541 -0.631 1.00 78.69 211 THR A C 1
ATOM 1718 O O . THR A 1 211 ? -14.952 11.022 -1.373 1.00 78.69 211 THR A O 1
ATOM 1721 N N . LEU A 1 212 ? -17.092 10.453 -0.990 1.00 80.69 212 LEU A N 1
ATOM 1722 C CA . LEU A 1 212 ? -17.595 11.114 -2.188 1.00 80.69 212 LEU A CA 1
ATOM 1723 C C . LEU A 1 212 ? -17.667 12.621 -1.928 1.00 80.69 212 LEU A C 1
ATOM 1725 O O . LEU A 1 212 ? -17.791 13.059 -0.787 1.00 80.69 212 LEU A O 1
ATOM 1729 N N . ALA A 1 213 ? -17.595 13.422 -2.992 1.00 73.00 213 ALA A N 1
ATOM 1730 C CA . ALA A 1 213 ? -17.617 14.884 -2.886 1.00 73.00 2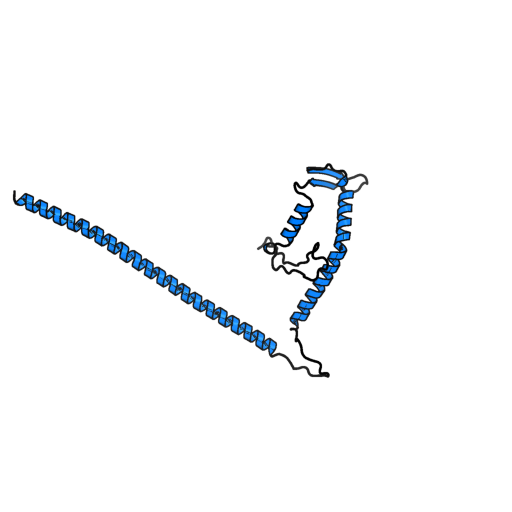13 ALA A CA 1
ATOM 1731 C C . ALA A 1 213 ? -18.893 15.435 -2.213 1.00 73.00 213 ALA A C 1
ATOM 1733 O O . ALA A 1 213 ? -18.926 16.591 -1.808 1.00 73.00 213 ALA A O 1
ATOM 1734 N N . THR A 1 214 ? -19.933 14.610 -2.093 1.00 71.94 214 THR A N 1
ATOM 1735 C CA . THR A 1 214 ? -21.231 14.953 -1.505 1.00 71.94 214 THR A CA 1
ATOM 1736 C C . THR A 1 214 ? -21.376 14.586 -0.025 1.00 71.94 214 THR A C 1
ATOM 1738 O O . THR A 1 214 ? -22.430 14.869 0.537 1.00 71.94 214 THR A O 1
ATOM 1741 N N . GLY A 1 215 ? -20.345 14.008 0.607 1.00 49.91 215 GLY A N 1
ATOM 1742 C CA . GLY A 1 215 ? -20.433 13.449 1.963 1.00 49.91 215 GLY A CA 1
ATOM 1743 C C . GLY A 1 215 ? -20.845 11.987 1.959 1.00 49.91 215 GLY A C 1
ATOM 1744 O O . GLY A 1 215 ? -21.847 11.659 1.287 1.00 49.91 215 GLY A O 1
#